Protein AF-A0A9X8DTG8-F1 (afdb_monomer)

Mean predicted aligned error: 20.58 Å

Solvent-accessible surface area (backbone atoms only — not comparable to full-atom values): 11854 Å² total; per-residue (Å²): 121,64,70,60,52,54,50,27,60,72,69,45,60,73,83,63,72,82,41,66,88,46,57,68,69,57,39,51,50,53,53,37,62,54,39,68,53,74,85,71,28,67,49,71,72,54,50,50,64,35,65,86,43,35,67,55,46,62,78,78,42,54,77,62,56,46,45,61,53,69,65,51,99,57,87,61,69,71,56,92,84,55,78,75,78,75,92,72,71,90,75,94,75,90,84,86,75,82,80,81,78,81,91,76,80,91,78,84,90,75,91,71,84,86,75,80,84,76,80,82,68,84,74,74,78,51,72,69,57,49,54,53,50,54,55,52,50,55,51,51,51,55,51,50,52,53,54,50,53,51,50,53,53,51,51,52,50,52,51,53,51,52,52,51,53,50,51,54,53,48,53,53,54,52,50,53,49,50,55,55,57,68,72,68,67,133

Radius of gyration: 34.91 Å; Cα contacts (8 Å, |Δi|>4): 39; chains: 1; bounding box: 100×73×66 Å

Structure (mmCIF, N/CA/C/O backbone):
data_AF-A0A9X8DTG8-F1
#
_entry.id   AF-A0A9X8DTG8-F1
#
loop_
_atom_site.group_PDB
_atom_site.id
_atom_site.type_symbol
_atom_site.label_atom_id
_atom_site.label_alt_id
_atom_site.label_comp_id
_atom_site.label_asym_id
_atom_site.label_entity_id
_atom_site.label_seq_id
_atom_site.pdbx_PDB_ins_code
_atom_site.Cartn_x
_atom_site.Cartn_y
_atom_site.Cartn_z
_atom_site.occupancy
_atom_site.B_iso_or_equiv
_atom_site.auth_seq_id
_atom_site.auth_comp_id
_atom_site.auth_asym_id
_atom_site.auth_atom_id
_atom_site.pdbx_PDB_model_num
ATOM 1 N N . ASN A 1 1 ? 23.338 -12.592 -10.936 1.00 77.75 1 ASN A N 1
ATOM 2 C CA . ASN A 1 1 ? 22.012 -13.244 -10.805 1.00 77.75 1 ASN A CA 1
ATOM 3 C C . ASN A 1 1 ? 20.824 -12.254 -10.744 1.00 77.75 1 ASN A C 1
ATOM 5 O O . ASN A 1 1 ? 19.765 -12.595 -10.240 1.00 77.75 1 ASN A O 1
ATOM 9 N N . GLN A 1 2 ? 20.945 -11.023 -11.273 1.00 91.31 2 GLN A N 1
ATOM 10 C CA . GLN A 1 2 ? 19.871 -10.010 -11.198 1.00 91.31 2 GLN A CA 1
ATOM 11 C C . GLN A 1 2 ? 18.704 -10.280 -12.161 1.00 91.31 2 GLN A C 1
ATOM 13 O O . GLN A 1 2 ? 17.552 -10.035 -11.819 1.00 91.31 2 GLN A O 1
ATOM 18 N N . LYS A 1 3 ? 18.984 -10.834 -13.350 1.00 93.94 3 LYS A N 1
ATOM 19 C CA . LYS A 1 3 ? 17.963 -11.163 -14.359 1.00 93.94 3 LYS A CA 1
ATOM 20 C C . LYS A 1 3 ? 16.880 -12.100 -13.808 1.00 93.94 3 LYS A C 1
ATOM 22 O O . LYS A 1 3 ? 15.701 -11.863 -14.045 1.00 93.94 3 LYS A O 1
ATOM 27 N N . GLN A 1 4 ? 17.279 -13.108 -13.030 1.00 93.94 4 GLN A N 1
ATOM 28 C CA . GLN A 1 4 ? 16.349 -14.041 -12.394 1.00 93.94 4 GLN A CA 1
ATOM 29 C C . GLN A 1 4 ? 15.456 -13.343 -11.359 1.00 93.94 4 GLN A C 1
ATOM 31 O O . GLN A 1 4 ? 14.254 -13.579 -11.326 1.00 93.94 4 GLN A O 1
ATOM 36 N N . LEU A 1 5 ? 16.020 -12.439 -10.550 1.00 94.12 5 LEU A N 1
ATOM 37 C CA . LEU A 1 5 ? 15.250 -11.665 -9.572 1.00 94.12 5 LEU A CA 1
ATOM 38 C C . LEU A 1 5 ? 14.163 -10.821 -10.253 1.00 94.12 5 LEU A C 1
ATOM 40 O O . LEU A 1 5 ? 13.012 -10.849 -9.824 1.00 94.12 5 LEU A O 1
ATOM 44 N N . PHE A 1 6 ? 14.503 -10.116 -11.335 1.00 96.06 6 PHE A N 1
ATOM 45 C CA . PHE A 1 6 ? 13.521 -9.333 -12.090 1.00 96.06 6 PHE A CA 1
ATOM 46 C C . PHE A 1 6 ? 12.394 -10.200 -12.656 1.00 96.06 6 PHE A C 1
ATOM 48 O O . PHE A 1 6 ? 11.230 -9.814 -12.568 1.00 96.06 6 PHE A O 1
ATOM 55 N N . GLN A 1 7 ? 12.722 -11.377 -13.196 1.00 95.44 7 GLN A N 1
ATOM 56 C CA . GLN A 1 7 ? 11.719 -12.324 -13.684 1.00 95.44 7 GLN A CA 1
ATOM 57 C C . GLN A 1 7 ? 10.801 -12.788 -12.551 1.00 95.44 7 GLN A C 1
ATOM 59 O O . GLN A 1 7 ? 9.582 -12.726 -12.694 1.00 95.44 7 GLN A O 1
ATOM 64 N N . ASN A 1 8 ? 11.364 -13.161 -11.401 1.00 94.88 8 ASN A N 1
ATOM 65 C CA . ASN A 1 8 ? 10.581 -13.595 -10.246 1.00 94.88 8 ASN A CA 1
ATOM 66 C C . ASN A 1 8 ? 9.615 -12.497 -9.769 1.00 94.88 8 ASN A C 1
ATOM 68 O O . ASN A 1 8 ? 8.439 -12.775 -9.548 1.00 94.88 8 ASN A O 1
ATOM 72 N N . ILE A 1 9 ? 10.065 -11.239 -9.699 1.00 94.88 9 ILE A N 1
ATOM 73 C CA . ILE A 1 9 ? 9.209 -10.099 -9.329 1.00 94.88 9 ILE A CA 1
ATOM 74 C C . ILE A 1 9 ? 8.102 -9.878 -10.369 1.00 94.88 9 ILE A C 1
ATOM 76 O O . ILE A 1 9 ? 6.938 -9.726 -10.003 1.00 94.88 9 ILE A O 1
ATOM 80 N N . ALA A 1 10 ? 8.437 -9.880 -11.662 1.00 93.75 10 ALA A N 1
ATOM 81 C CA . ALA A 1 10 ? 7.474 -9.630 -12.736 1.00 93.75 10 ALA A CA 1
ATOM 82 C C . ALA A 1 10 ? 6.390 -10.719 -12.831 1.00 93.75 10 ALA A C 1
ATOM 84 O O . ALA A 1 10 ? 5.231 -10.424 -13.140 1.00 93.75 10 ALA A O 1
ATOM 85 N N . TYR A 1 11 ? 6.752 -11.971 -12.550 1.00 93.94 11 TYR A N 1
ATOM 86 C CA . TYR A 1 11 ? 5.815 -13.093 -12.527 1.00 93.94 11 TYR A CA 1
ATOM 87 C C . TYR A 1 11 ? 5.115 -13.278 -11.176 1.00 93.94 11 TYR A C 1
ATOM 89 O O . TYR A 1 11 ? 4.140 -14.021 -11.116 1.00 93.94 11 TYR A O 1
ATOM 97 N N . GLY A 1 12 ? 5.554 -12.585 -10.120 1.00 92.81 12 GLY A N 1
ATOM 98 C CA . GLY A 1 12 ? 5.043 -12.790 -8.763 1.00 92.81 12 GLY A CA 1
ATOM 99 C C . GLY A 1 12 ? 5.432 -14.155 -8.188 1.00 92.81 12 GLY A C 1
ATOM 100 O O . GLY A 1 12 ? 4.694 -14.710 -7.381 1.00 92.81 12 GLY A O 1
ATOM 101 N N . ALA A 1 13 ? 6.562 -14.716 -8.624 1.00 92.88 13 ALA A N 1
ATOM 102 C CA . ALA A 1 13 ? 7.069 -15.991 -8.141 1.00 92.88 13 ALA A CA 1
ATOM 103 C C . ALA A 1 13 ? 7.868 -15.779 -6.849 1.00 92.88 13 ALA A C 1
ATOM 105 O O . ALA A 1 13 ? 8.906 -15.112 -6.845 1.00 92.88 13 ALA A O 1
ATOM 106 N N . PHE A 1 14 ? 7.390 -16.362 -5.754 1.00 92.38 14 PHE A N 1
ATOM 107 C CA . PHE A 1 14 ? 8.071 -16.373 -4.466 1.00 92.38 14 PHE A CA 1
ATOM 108 C C . PHE A 1 14 ? 7.811 -17.692 -3.742 1.00 92.38 14 PHE A C 1
ATOM 110 O O . PHE A 1 14 ? 6.817 -18.373 -3.986 1.00 92.38 14 PHE A O 1
ATOM 117 N N . ASP A 1 15 ? 8.730 -18.047 -2.854 1.00 91.62 15 ASP A N 1
ATOM 118 C CA . ASP A 1 15 ? 8.646 -19.258 -2.053 1.00 91.62 15 ASP A CA 1
ATOM 119 C C . ASP A 1 15 ? 7.635 -19.080 -0.909 1.00 91.62 15 ASP A C 1
ATOM 121 O O . ASP A 1 15 ? 7.815 -18.240 -0.022 1.00 91.62 15 ASP A O 1
ATOM 125 N N . THR A 1 16 ? 6.560 -19.867 -0.936 1.00 89.25 16 THR A N 1
ATOM 126 C CA . THR A 1 16 ? 5.513 -19.837 0.089 1.00 89.25 16 THR A CA 1
ATOM 127 C C . THR A 1 16 ? 5.836 -20.681 1.315 1.00 89.25 16 THR A C 1
ATOM 129 O O . THR A 1 16 ? 5.157 -20.516 2.327 1.00 89.25 16 THR A O 1
ATOM 132 N N . THR A 1 17 ? 6.848 -21.555 1.258 1.00 90.12 17 THR A N 1
ATOM 133 C CA . THR A 1 17 ? 7.182 -22.474 2.366 1.00 90.12 17 THR A CA 1
ATOM 134 C C . THR A 1 17 ? 7.584 -21.715 3.628 1.00 90.12 17 THR A C 1
ATOM 136 O O . THR A 1 17 ? 7.226 -22.078 4.745 1.00 90.12 17 THR A O 1
ATOM 139 N N . ARG A 1 18 ? 8.217 -20.549 3.455 1.00 87.75 18 ARG A N 1
ATOM 140 C CA . ARG A 1 18 ? 8.568 -19.640 4.556 1.00 87.75 18 ARG A CA 1
ATOM 141 C C . ARG A 1 18 ? 7.360 -19.110 5.332 1.00 87.75 18 ARG A C 1
ATOM 143 O O . ARG A 1 18 ? 7.530 -18.635 6.451 1.00 87.75 18 ARG A O 1
ATOM 150 N N . LEU A 1 19 ? 6.158 -19.167 4.756 1.00 90.19 19 LEU A N 1
ATOM 151 C CA . LEU A 1 19 ? 4.918 -18.730 5.397 1.00 90.19 19 LEU A CA 1
ATOM 152 C C . LEU A 1 19 ? 4.178 -19.878 6.099 1.00 90.19 19 LEU A C 1
ATOM 154 O O . LEU A 1 19 ? 3.134 -19.631 6.700 1.00 90.19 19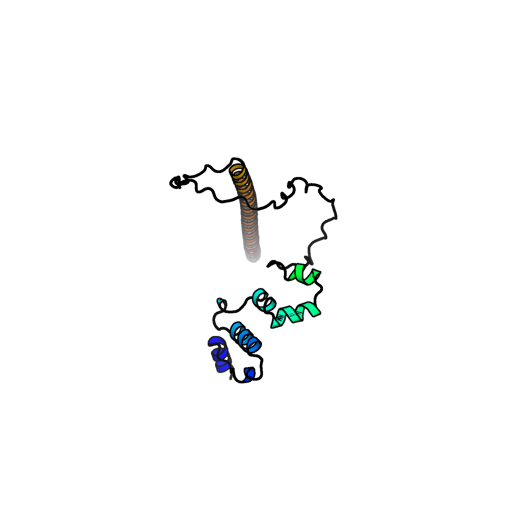 LEU A O 1
ATOM 158 N N . ASP A 1 20 ? 4.678 -21.113 6.044 1.00 91.50 20 ASP A N 1
ATOM 159 C CA . ASP A 1 20 ? 3.983 -22.271 6.619 1.00 91.50 20 ASP A CA 1
ATOM 160 C C . ASP A 1 20 ? 3.988 -22.267 8.151 1.00 91.50 20 ASP A C 1
ATOM 162 O O . ASP A 1 20 ? 3.050 -22.756 8.774 1.00 91.50 20 ASP A O 1
ATOM 166 N N . HIS A 1 21 ? 4.983 -21.626 8.768 1.00 93.38 21 HIS A N 1
ATOM 167 C CA . HIS A 1 21 ? 5.034 -21.412 10.218 1.00 93.38 21 HIS A CA 1
ATOM 168 C C . HIS A 1 21 ? 4.169 -20.231 10.690 1.00 93.38 21 HIS A C 1
ATOM 170 O O . HIS A 1 21 ? 4.063 -19.972 11.889 1.00 93.38 21 HIS A O 1
ATOM 176 N N . CYS A 1 22 ? 3.572 -19.473 9.767 1.00 92.50 22 CYS A N 1
ATOM 177 C CA . CYS A 1 22 ? 2.721 -18.338 10.094 1.00 92.50 22 CYS A CA 1
ATOM 178 C C . CYS A 1 22 ? 1.255 -18.753 10.236 1.00 92.50 22 CYS A C 1
ATOM 180 O O . CYS A 1 22 ? 0.782 -19.724 9.648 1.00 92.50 22 CYS A O 1
ATOM 182 N N . THR A 1 23 ? 0.486 -17.943 10.966 1.00 94.19 23 THR A N 1
ATOM 183 C CA . THR A 1 23 ? -0.967 -18.115 11.013 1.00 94.19 23 THR A CA 1
ATOM 184 C C . THR A 1 23 ? -1.566 -17.962 9.616 1.00 94.19 23 THR A C 1
ATOM 186 O O . THR A 1 23 ? -1.131 -17.126 8.818 1.00 94.19 23 THR A O 1
ATOM 189 N N . MET A 1 24 ? -2.617 -18.732 9.322 1.00 93.50 24 MET A N 1
ATOM 190 C CA . MET A 1 24 ? -3.272 -18.704 8.007 1.00 93.50 24 MET A CA 1
ATOM 191 C C . MET A 1 24 ? -3.712 -17.300 7.592 1.00 93.50 24 MET A C 1
ATOM 193 O O . MET A 1 24 ? -3.568 -16.919 6.434 1.00 93.50 24 MET A O 1
ATOM 197 N N . ARG A 1 25 ? -4.171 -16.491 8.549 1.00 92.38 25 ARG A N 1
ATOM 198 C CA . ARG A 1 25 ? -4.570 -15.104 8.303 1.00 92.38 25 ARG A CA 1
ATOM 199 C C . ARG A 1 25 ? -3.407 -14.225 7.842 1.00 92.38 25 ARG A C 1
ATOM 201 O O . ARG A 1 25 ? -3.582 -13.416 6.934 1.00 92.38 25 ARG A O 1
ATOM 208 N N . LEU A 1 26 ? -2.231 -14.381 8.453 1.00 93.44 26 LEU A N 1
ATOM 209 C CA . LEU A 1 26 ? -1.025 -13.666 8.040 1.00 93.44 26 LEU A CA 1
ATOM 210 C C . LEU A 1 26 ? -0.557 -14.155 6.664 1.00 93.44 26 LEU A C 1
ATOM 212 O O . LEU A 1 26 ? -0.260 -13.334 5.800 1.00 93.44 26 LEU A O 1
ATOM 216 N N . LYS A 1 27 ? -0.582 -15.473 6.430 1.00 94.56 27 LYS A N 1
ATOM 217 C CA . LYS A 1 27 ? -0.250 -16.074 5.130 1.00 94.56 27 LYS A CA 1
ATOM 218 C C . LYS A 1 27 ? -1.122 -15.507 4.007 1.00 94.56 27 LYS A C 1
ATOM 220 O O . LYS A 1 27 ? -0.598 -15.039 3.000 1.00 94.56 27 LYS A O 1
ATOM 225 N N . GLN A 1 28 ? -2.438 -15.468 4.209 1.00 94.06 28 GLN A N 1
ATOM 226 C CA . GLN A 1 28 ? -3.389 -14.894 3.253 1.00 94.06 28 GLN A CA 1
ATOM 227 C C . GLN A 1 28 ? -3.137 -13.404 2.995 1.00 94.06 28 GLN A C 1
ATOM 229 O O . GLN A 1 28 ? -3.156 -12.976 1.842 1.00 94.06 28 GLN A O 1
ATOM 234 N N . LEU A 1 29 ? -2.866 -12.620 4.044 1.00 95.12 29 LEU A N 1
ATOM 235 C CA . LEU A 1 29 ? -2.572 -11.193 3.903 1.00 95.12 29 LEU A CA 1
ATOM 236 C C . LEU A 1 29 ? -1.310 -10.955 3.062 1.00 95.12 29 LEU A C 1
ATOM 238 O O . LEU A 1 29 ? -1.335 -10.137 2.146 1.00 95.12 29 LEU A O 1
ATOM 242 N N . VAL A 1 30 ? -0.228 -11.690 3.334 1.00 95.19 30 VAL A N 1
ATOM 243 C CA . VAL A 1 30 ? 1.031 -11.557 2.584 1.00 95.19 30 VAL A CA 1
ATOM 244 C C . VAL A 1 30 ? 0.840 -11.945 1.118 1.00 95.19 30 VAL A C 1
ATOM 246 O O . VAL A 1 30 ? 1.272 -11.206 0.235 1.00 95.19 30 VAL A O 1
ATOM 249 N N . ILE A 1 31 ? 0.136 -13.048 0.841 1.00 94.94 31 ILE A N 1
ATOM 250 C CA . ILE A 1 31 ? -0.172 -13.471 -0.534 1.00 94.94 31 ILE A CA 1
ATOM 251 C C . ILE A 1 31 ? -0.978 -12.389 -1.270 1.00 94.94 31 ILE A C 1
ATOM 253 O O . ILE A 1 31 ? -0.644 -12.044 -2.402 1.00 94.94 31 ILE A O 1
ATOM 257 N N . ALA A 1 32 ? -1.989 -11.802 -0.622 1.00 95.06 32 ALA A N 1
ATOM 258 C CA . ALA A 1 32 ? -2.792 -10.733 -1.215 1.00 95.06 32 ALA A CA 1
ATOM 259 C C . ALA A 1 32 ? -1.965 -9.465 -1.508 1.00 95.06 32 ALA A C 1
ATOM 261 O O . ALA A 1 32 ? -2.151 -8.820 -2.539 1.00 95.06 32 ALA A O 1
ATOM 262 N N . MET A 1 33 ? -1.018 -9.106 -0.634 1.00 95.94 33 MET A N 1
ATOM 263 C CA . MET A 1 33 ? -0.124 -7.957 -0.844 1.00 95.94 33 MET A CA 1
ATOM 264 C C . MET A 1 33 ? 0.871 -8.175 -1.991 1.00 95.94 33 MET A C 1
ATOM 266 O O . MET A 1 33 ? 1.210 -7.224 -2.699 1.00 95.94 33 MET A O 1
ATOM 270 N N . LEU A 1 34 ? 1.321 -9.416 -2.189 1.00 95.50 34 LEU A N 1
ATOM 271 C CA . LEU A 1 34 ? 2.270 -9.805 -3.235 1.00 95.50 34 LEU A CA 1
ATOM 272 C C . LEU A 1 34 ? 1.592 -10.194 -4.560 1.00 95.50 34 LEU A C 1
ATOM 274 O O . LEU A 1 34 ? 2.253 -10.714 -5.459 1.00 95.50 34 LEU A O 1
ATOM 278 N N . ALA A 1 35 ? 0.294 -9.913 -4.719 1.00 95.19 35 ALA A N 1
ATOM 279 C CA . ALA A 1 35 ? -0.424 -10.177 -5.960 1.00 95.19 35 ALA A CA 1
ATOM 280 C C . ALA A 1 35 ? 0.237 -9.471 -7.160 1.00 95.19 35 ALA A C 1
ATOM 282 O O . ALA A 1 35 ? 0.616 -8.293 -7.102 1.00 95.19 35 ALA A O 1
ATOM 283 N N . LYS A 1 36 ? 0.354 -10.183 -8.287 1.00 95.31 36 LYS A N 1
ATOM 284 C CA . LYS A 1 36 ? 0.972 -9.661 -9.516 1.00 95.31 36 LYS A CA 1
ATOM 285 C C . LYS A 1 36 ? 0.243 -8.414 -10.021 1.00 95.31 36 LYS A C 1
ATOM 287 O O . LYS A 1 36 ? 0.874 -7.385 -10.261 1.00 95.31 36 LYS A O 1
ATOM 292 N N . THR A 1 37 ? -1.081 -8.490 -10.147 1.00 95.00 37 THR A N 1
ATOM 293 C CA . THR A 1 37 ? -1.919 -7.377 -10.600 1.00 95.00 37 THR A CA 1
ATOM 294 C C . THR A 1 37 ? -2.038 -6.321 -9.497 1.00 95.00 37 THR A C 1
ATOM 296 O O . THR A 1 37 ? -2.484 -6.641 -8.397 1.00 95.00 37 THR A O 1
ATOM 299 N N . PRO A 1 38 ? -1.730 -5.039 -9.762 1.00 95.25 38 PRO A N 1
ATOM 300 C CA . PRO A 1 38 ? -1.809 -3.996 -8.737 1.00 95.25 38 PRO A CA 1
ATOM 301 C C . PRO A 1 38 ? -3.213 -3.775 -8.160 1.00 95.25 38 PRO A C 1
ATOM 303 O O . PRO A 1 38 ? -3.336 -3.399 -7.002 1.00 95.25 38 PRO A O 1
ATOM 306 N N . ARG A 1 39 ? -4.266 -3.998 -8.958 1.00 95.56 39 ARG A N 1
ATOM 307 C CA . ARG A 1 39 ? -5.667 -3.806 -8.541 1.00 95.56 39 ARG A CA 1
ATOM 308 C C . ARG A 1 39 ? -6.168 -4.877 -7.574 1.00 95.56 39 ARG A C 1
ATOM 310 O O . ARG A 1 39 ? -7.086 -4.598 -6.815 1.00 95.56 39 ARG A O 1
ATOM 317 N N . ASP A 1 40 ? -5.552 -6.055 -7.597 1.00 95.56 40 ASP A N 1
ATOM 318 C CA . ASP A 1 40 ? -5.915 -7.171 -6.719 1.00 95.56 40 ASP A CA 1
ATOM 319 C C . ASP A 1 40 ? -5.272 -7.018 -5.332 1.00 95.56 40 ASP A C 1
ATOM 321 O O . ASP A 1 40 ? -5.631 -7.717 -4.385 1.00 95.56 40 ASP A O 1
ATOM 325 N N . ARG A 1 41 ? -4.322 -6.081 -5.195 1.00 96.88 41 ARG A N 1
ATOM 326 C CA . ARG A 1 41 ? -3.663 -5.797 -3.924 1.00 96.88 41 ARG A CA 1
ATOM 327 C C . ARG A 1 41 ? -4.606 -5.022 -3.009 1.00 96.88 41 ARG A C 1
ATOM 329 O O . ARG A 1 41 ? -5.248 -4.063 -3.451 1.00 96.88 41 ARG A O 1
ATOM 336 N N . PRO A 1 42 ? -4.654 -5.363 -1.713 1.00 95.56 42 PRO A N 1
ATOM 337 C CA . PRO A 1 42 ? -5.414 -4.581 -0.758 1.00 95.56 42 PRO A CA 1
ATOM 338 C C . PRO A 1 42 ? -4.827 -3.168 -0.651 1.00 95.56 42 PRO A C 1
ATOM 340 O O . PRO A 1 42 ? -3.611 -2.975 -0.619 1.00 95.56 42 PRO A O 1
ATOM 343 N N . SER A 1 43 ? -5.701 -2.165 -0.556 1.00 93.31 43 SER A N 1
ATOM 344 C CA . SER A 1 43 ? -5.278 -0.810 -0.201 1.00 93.31 43 SER A CA 1
ATOM 345 C C . SER A 1 43 ? -4.770 -0.771 1.242 1.00 93.31 43 SER A C 1
ATOM 347 O O . SER A 1 43 ? -5.140 -1.619 2.055 1.00 93.31 43 SER A O 1
ATOM 349 N N . ILE A 1 44 ? -3.983 0.252 1.595 1.00 91.88 44 ILE A N 1
ATOM 350 C CA . ILE A 1 44 ? -3.533 0.466 2.983 1.00 91.88 44 ILE A CA 1
ATOM 351 C C . ILE A 1 44 ? -4.735 0.471 3.938 1.00 91.88 44 ILE A C 1
ATOM 353 O O . ILE A 1 44 ? -4.746 -0.262 4.921 1.00 91.88 44 ILE A O 1
ATOM 357 N N . ASN A 1 45 ? -5.808 1.185 3.589 1.00 89.25 45 ASN A N 1
ATOM 358 C CA . ASN A 1 45 ? -7.038 1.210 4.384 1.00 89.25 45 ASN A CA 1
ATOM 359 C C . ASN A 1 45 ? -7.707 -0.172 4.492 1.00 89.25 45 ASN A C 1
ATOM 361 O O . ASN A 1 45 ? -8.341 -0.466 5.502 1.00 89.25 45 ASN A O 1
ATOM 365 N N . GLY A 1 46 ? -7.571 -1.029 3.477 1.00 89.88 46 GLY A N 1
ATOM 366 C CA . GLY A 1 46 ? -8.005 -2.426 3.539 1.00 89.88 46 GLY A CA 1
ATOM 367 C C . GLY A 1 46 ? -7.179 -3.248 4.530 1.00 89.88 46 GLY A C 1
ATOM 368 O O . GLY A 1 46 ? -7.752 -3.973 5.341 1.00 89.88 46 GLY A O 1
ATOM 369 N N . ILE A 1 47 ? -5.852 -3.085 4.522 1.00 93.62 47 ILE A N 1
ATOM 370 C CA . ILE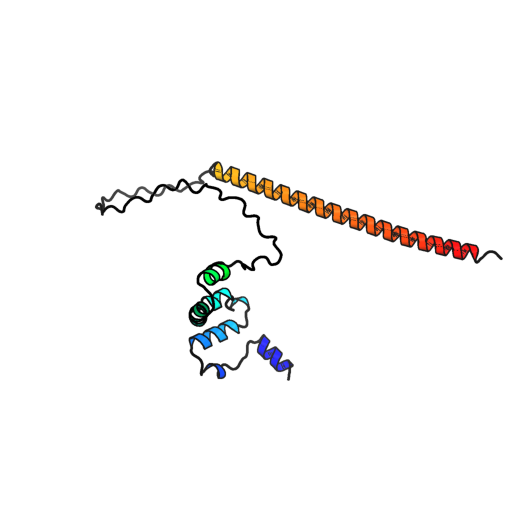 A 1 47 ? -4.929 -3.766 5.444 1.00 93.62 47 ILE A CA 1
ATOM 371 C C . ILE A 1 47 ? -5.200 -3.343 6.893 1.00 93.62 47 ILE A C 1
ATOM 373 O O . ILE A 1 47 ? -5.343 -4.200 7.764 1.00 93.62 47 ILE A O 1
ATOM 377 N N . LEU A 1 48 ? -5.337 -2.040 7.150 1.00 90.75 48 LEU A N 1
ATOM 378 C CA . LEU A 1 48 ? -5.555 -1.486 8.494 1.00 90.75 48 LEU A CA 1
ATOM 379 C C . LEU A 1 48 ? -6.889 -1.928 9.113 1.00 90.75 48 LEU A C 1
ATOM 381 O O . LEU A 1 48 ? -7.002 -2.028 10.330 1.00 90.75 48 LEU A O 1
ATOM 385 N N . LYS A 1 49 ? -7.888 -2.251 8.282 1.00 87.75 49 LYS A N 1
ATOM 386 C CA . LYS A 1 49 ? -9.182 -2.796 8.722 1.00 87.75 49 LYS A CA 1
ATOM 387 C C . LYS A 1 49 ? -9.145 -4.292 9.021 1.00 87.75 49 LYS A C 1
ATOM 389 O O . LYS A 1 49 ? -10.098 -4.809 9.607 1.00 87.75 49 LYS A O 1
ATOM 394 N N . THR A 1 50 ? -8.087 -5.005 8.633 1.00 91.50 50 THR A N 1
ATOM 395 C CA . THR A 1 50 ? -7.965 -6.420 8.989 1.00 91.50 50 THR A CA 1
ATOM 396 C C . THR A 1 50 ? -7.803 -6.551 10.507 1.00 91.50 50 THR A C 1
ATOM 398 O O . THR A 1 50 ? -6.992 -5.834 11.086 1.00 91.50 50 THR A O 1
ATOM 401 N N . PRO A 1 51 ? -8.520 -7.467 11.177 1.00 90.06 51 PRO A N 1
ATOM 402 C CA . PRO A 1 51 ? -8.409 -7.629 12.629 1.00 90.06 51 PRO A CA 1
ATOM 403 C C . PRO A 1 51 ? -6.984 -7.901 13.126 1.00 90.06 51 PRO A C 1
ATOM 405 O O . PRO A 1 51 ? -6.605 -7.387 14.167 1.00 90.06 51 PRO A O 1
ATOM 408 N N . LEU A 1 52 ? -6.150 -8.594 12.333 1.00 91.56 52 LEU A N 1
ATOM 409 C CA . LEU A 1 52 ? -4.724 -8.796 12.641 1.00 91.56 52 LEU A CA 1
ATOM 410 C C . LEU A 1 52 ? -3.996 -7.470 12.936 1.00 91.56 52 LEU A C 1
ATOM 412 O O . LEU A 1 52 ? -3.126 -7.408 13.799 1.00 91.56 52 LEU A O 1
ATOM 416 N N . VAL A 1 53 ? -4.337 -6.425 12.185 1.00 91.88 53 VAL A N 1
ATOM 417 C CA . VAL A 1 53 ? -3.682 -5.120 12.245 1.00 91.88 53 VAL A CA 1
ATOM 418 C C . VAL A 1 53 ? -4.471 -4.169 13.142 1.00 91.88 53 VAL A C 1
ATOM 420 O O . VAL A 1 53 ? -3.897 -3.556 14.037 1.00 91.88 53 VAL A O 1
ATOM 423 N N . ARG A 1 54 ? -5.791 -4.091 12.955 1.00 88.81 54 ARG A N 1
ATOM 424 C CA . ARG A 1 54 ? -6.691 -3.200 13.694 1.00 88.81 54 ARG A CA 1
ATOM 425 C C . ARG A 1 54 ? -6.591 -3.393 15.204 1.00 88.81 54 ARG A C 1
ATOM 427 O O . ARG A 1 54 ? -6.457 -2.411 15.927 1.00 88.81 54 ARG A O 1
ATOM 434 N N . ASP A 1 55 ? -6.634 -4.642 15.662 1.00 90.12 55 ASP A N 1
ATOM 435 C CA . ASP A 1 55 ? -6.667 -4.953 17.094 1.00 90.12 55 ASP A CA 1
ATOM 436 C C . ASP A 1 55 ? -5.334 -4.571 17.764 1.00 90.12 55 ASP A C 1
ATOM 438 O O . ASP A 1 55 ? -5.293 -4.203 18.934 1.00 90.12 55 ASP A O 1
ATOM 442 N N . ARG A 1 56 ? -4.241 -4.564 16.991 1.00 91.81 56 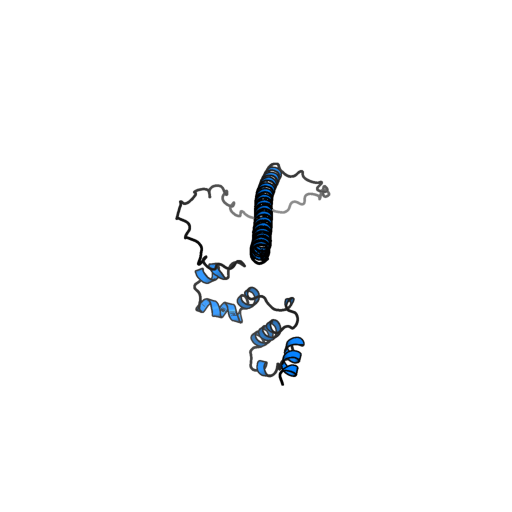ARG A N 1
ATOM 443 C CA . ARG A 1 56 ? -2.923 -4.126 17.446 1.00 91.81 56 ARG A CA 1
ATOM 444 C C . ARG A 1 56 ? -2.771 -2.605 17.401 1.00 91.81 56 ARG A C 1
ATOM 446 O O . ARG A 1 56 ? -2.190 -2.044 18.311 1.00 91.81 56 ARG A O 1
ATOM 453 N N . ILE A 1 57 ? -3.306 -1.907 16.399 1.00 90.38 57 ILE A N 1
ATOM 454 C CA . ILE A 1 57 ? -3.178 -0.437 16.302 1.00 90.38 57 ILE A CA 1
ATOM 455 C C . ILE A 1 57 ? -3.908 0.283 17.440 1.00 90.38 57 ILE A C 1
ATOM 457 O O . ILE A 1 57 ? -3.445 1.330 17.888 1.00 90.38 57 ILE A O 1
ATOM 461 N N . GLN A 1 58 ? -4.993 -0.291 17.962 1.00 86.44 58 GLN A N 1
ATOM 462 C CA . GLN A 1 58 ? -5.704 0.255 19.125 1.00 86.44 58 GLN A CA 1
ATOM 463 C C . GLN A 1 58 ? -4.825 0.374 20.381 1.00 86.44 58 GLN A C 1
ATOM 465 O O . GLN A 1 58 ? -5.162 1.146 21.271 1.00 86.44 58 GLN A O 1
ATOM 470 N N . THR A 1 59 ? -3.697 -0.344 20.459 1.00 90.69 59 THR A N 1
ATOM 471 C CA . THR A 1 59 ? -2.739 -0.196 21.567 1.00 90.69 59 THR A CA 1
ATOM 472 C C . THR A 1 59 ? -1.718 0.920 21.341 1.00 90.69 59 THR A C 1
ATOM 474 O O . THR A 1 59 ? -1.011 1.279 22.275 1.00 90.69 59 THR A O 1
ATOM 477 N N . PHE A 1 60 ? -1.589 1.432 20.114 1.00 89.75 60 PHE A N 1
ATOM 478 C CA . PHE A 1 60 ? -0.594 2.450 19.748 1.00 89.75 60 PHE A CA 1
ATOM 479 C C . PHE A 1 60 ? -1.195 3.838 19.539 1.00 89.75 60 PHE A C 1
ATOM 481 O O . PHE A 1 60 ? -0.480 4.821 19.694 1.00 89.75 60 PHE A O 1
ATOM 488 N N . LEU A 1 61 ? -2.474 3.917 19.168 1.00 88.25 61 LEU A N 1
ATOM 489 C CA . LEU A 1 61 ? -3.171 5.170 18.883 1.00 88.25 61 LEU A CA 1
ATOM 490 C C . LEU A 1 61 ? -4.333 5.365 19.855 1.00 88.25 61 LEU A C 1
ATOM 492 O O . LEU A 1 61 ? -5.048 4.413 20.178 1.00 88.25 61 LEU A O 1
ATOM 496 N N . SER A 1 62 ? -4.563 6.607 20.272 1.00 87.94 62 SER A N 1
ATOM 497 C CA . SER A 1 62 ? -5.758 6.974 21.030 1.00 87.94 62 SER A CA 1
ATOM 498 C C . SER A 1 62 ? -7.030 6.817 20.185 1.00 87.94 62 SER A C 1
ATOM 500 O O . SER A 1 62 ? -7.001 6.824 18.952 1.00 87.94 62 SER A O 1
ATOM 502 N N . ALA A 1 63 ? -8.188 6.716 20.844 1.00 85.12 63 ALA A N 1
ATOM 503 C CA . ALA A 1 63 ? -9.478 6.630 20.152 1.00 85.12 63 ALA A CA 1
ATOM 504 C C . ALA A 1 63 ? -9.749 7.845 19.243 1.00 85.12 63 ALA A C 1
ATOM 506 O O . ALA A 1 63 ? -10.429 7.709 18.226 1.00 85.12 63 ALA A O 1
ATOM 507 N N . GLN A 1 64 ? -9.199 9.011 19.597 1.00 84.25 64 GLN A N 1
ATOM 508 C CA . GLN A 1 64 ? -9.302 10.222 18.793 1.00 84.25 64 GLN A CA 1
ATOM 509 C C . GLN A 1 64 ? -8.435 10.129 17.531 1.00 84.25 64 GLN A C 1
ATOM 511 O O . GLN A 1 64 ? -8.958 10.305 16.439 1.00 84.25 64 GLN A O 1
ATOM 516 N N . GLU A 1 65 ? -7.155 9.764 17.647 1.00 83.69 65 GLU A N 1
ATOM 517 C CA . GLU A 1 65 ? -6.261 9.585 16.486 1.00 83.69 65 GLU A CA 1
ATOM 518 C C . GLU A 1 65 ? -6.763 8.485 15.541 1.00 83.69 65 GLU A C 1
ATOM 520 O O . GLU A 1 65 ? -6.685 8.604 14.320 1.00 83.69 65 GLU A O 1
ATOM 525 N N . MET A 1 66 ? -7.345 7.423 16.101 1.00 83.25 66 MET A N 1
ATOM 526 C CA . MET A 1 66 ? -8.005 6.371 15.330 1.00 83.25 66 MET A CA 1
ATOM 527 C C . MET A 1 66 ? -9.166 6.925 14.485 1.00 83.25 66 MET A C 1
ATOM 529 O O . MET A 1 66 ? -9.320 6.543 13.328 1.00 83.25 66 MET A O 1
ATOM 533 N N . GLN A 1 67 ? -9.992 7.816 15.037 1.00 82.06 67 GLN A N 1
ATOM 534 C CA . GLN A 1 67 ? -11.081 8.463 14.293 1.00 82.06 67 GLN A CA 1
ATOM 535 C C . GLN A 1 67 ? -10.550 9.470 13.268 1.00 82.06 67 GLN A C 1
ATOM 537 O O . GLN A 1 67 ? -10.951 9.424 12.105 1.00 82.06 67 GLN A O 1
ATOM 542 N N . ASP A 1 68 ? -9.618 10.325 13.682 1.00 79.44 68 ASP A N 1
ATOM 543 C CA . ASP A 1 68 ? -9.106 11.438 12.884 1.00 79.44 68 ASP A CA 1
ATOM 544 C C . ASP A 1 68 ? -8.234 10.980 11.700 1.00 79.44 68 ASP A C 1
ATOM 546 O O . ASP A 1 68 ? -8.205 11.655 10.675 1.00 79.44 68 ASP A O 1
ATOM 550 N N . GLU A 1 69 ? -7.557 9.830 11.782 1.00 76.56 69 GLU A N 1
ATOM 551 C CA . GLU A 1 69 ? -6.697 9.335 10.691 1.00 76.56 69 GLU A CA 1
ATOM 552 C C . GLU A 1 69 ? -7.281 8.126 9.950 1.00 76.56 69 GLU A C 1
ATOM 554 O O . GLU A 1 69 ? -7.058 7.962 8.748 1.00 76.56 69 GLU A O 1
ATOM 559 N N . LEU A 1 70 ? -8.026 7.258 10.647 1.00 76.31 70 LEU A N 1
ATOM 560 C CA . LEU A 1 70 ? -8.492 5.970 10.108 1.00 76.31 70 LEU A CA 1
ATOM 561 C C . LEU A 1 70 ? -10.015 5.907 9.904 1.00 76.31 70 LEU A C 1
ATOM 563 O O . LEU A 1 70 ? -10.507 4.954 9.286 1.00 76.31 70 LEU A O 1
ATOM 567 N N . GLY A 1 71 ? -10.765 6.912 10.373 1.00 73.69 71 GLY A N 1
ATOM 568 C CA . GLY A 1 71 ? -12.220 7.018 10.222 1.00 73.69 71 GLY A CA 1
ATOM 569 C C . GLY A 1 71 ? -12.687 7.450 8.826 1.00 73.69 71 GLY A C 1
ATOM 570 O O . GLY A 1 71 ? -13.785 7.082 8.399 1.00 73.69 71 GLY A O 1
ATOM 571 N N . HIS A 1 72 ? -11.852 8.153 8.058 1.00 68.44 72 HIS A N 1
ATOM 572 C CA . HIS A 1 72 ? -12.181 8.632 6.708 1.00 68.44 72 HIS A CA 1
ATOM 573 C C . HIS A 1 72 ? -11.046 8.390 5.712 1.00 68.44 72 HIS A C 1
ATOM 575 O O . HIS A 1 72 ? -9.880 8.247 6.050 1.00 68.44 72 HIS A O 1
ATOM 581 N N . THR A 1 73 ? -11.381 8.345 4.423 1.00 61.84 73 THR A N 1
ATOM 582 C CA . THR A 1 73 ? -10.435 8.034 3.334 1.00 61.84 73 THR A CA 1
ATOM 583 C C . THR A 1 73 ? -9.567 9.219 2.895 1.00 61.84 73 THR A C 1
ATOM 585 O O . THR A 1 73 ? -8.952 9.163 1.831 1.00 61.84 73 THR A O 1
ATOM 588 N N . VAL A 1 74 ? -9.559 10.313 3.653 1.00 58.84 74 VAL A N 1
ATOM 589 C CA . VAL A 1 74 ? -8.846 11.554 3.328 1.00 58.84 74 VAL A CA 1
ATOM 590 C C . VAL A 1 74 ? -7.708 11.727 4.322 1.00 58.84 74 VAL A C 1
ATOM 592 O O . VAL A 1 74 ? -7.965 11.907 5.500 1.00 58.84 74 VAL A O 1
ATOM 595 N N . LEU A 1 75 ? -6.459 11.712 3.855 1.00 57.38 75 LEU A N 1
ATOM 596 C CA . LEU A 1 75 ? -5.290 11.991 4.695 1.00 57.38 75 LEU A CA 1
ATOM 597 C C . LEU A 1 75 ? -5.510 13.272 5.516 1.00 57.38 75 LEU A C 1
ATOM 599 O O . LEU A 1 75 ? -5.582 14.366 4.948 1.00 57.38 75 LEU A O 1
ATOM 603 N N . HIS A 1 76 ? -5.603 13.146 6.838 1.00 57.59 76 HIS A N 1
ATOM 604 C CA . HIS A 1 76 ? -5.554 14.267 7.770 1.00 57.59 76 HIS A CA 1
ATOM 605 C C . HIS A 1 76 ? -4.119 14.459 8.242 1.00 57.59 76 HIS A C 1
ATOM 607 O O . HIS A 1 76 ? -3.820 14.603 9.411 1.00 57.59 76 HIS A O 1
ATOM 613 N N . GLY A 1 77 ? -3.207 14.604 7.277 1.00 54.47 77 GLY A N 1
ATOM 614 C CA . GLY A 1 77 ? -1.968 15.308 7.560 1.00 54.47 77 GLY A CA 1
ATOM 615 C C . GLY A 1 77 ? -2.356 16.722 7.959 1.00 54.47 77 GLY A C 1
ATOM 616 O O . GLY A 1 77 ? -2.663 17.530 7.077 1.00 54.47 77 GLY A O 1
ATOM 617 N N . GLN A 1 78 ? -2.410 16.991 9.269 1.00 54.72 78 GLN A N 1
ATOM 618 C CA . GLN A 1 78 ? -2.489 18.327 9.841 1.00 54.72 78 GLN A CA 1
ATOM 619 C C . GLN A 1 78 ? -1.606 19.194 8.962 1.00 54.72 78 GLN A C 1
ATOM 621 O O . GLN A 1 78 ? -0.406 18.946 8.879 1.00 54.72 78 GLN A O 1
ATOM 626 N N . HIS A 1 79 ? -2.225 20.077 8.178 1.00 50.47 79 HIS A N 1
ATOM 627 C CA . HIS A 1 79 ? -1.546 20.801 7.118 1.00 50.47 79 HIS A CA 1
ATOM 628 C C . HIS A 1 79 ? -0.277 21.440 7.714 1.00 50.47 79 HIS A C 1
ATOM 630 O O . HIS A 1 79 ? -0.353 22.507 8.324 1.00 50.47 79 HIS A O 1
ATOM 636 N N . LEU A 1 80 ? 0.893 20.831 7.501 1.00 52.03 80 LEU A N 1
ATOM 637 C CA . LEU A 1 80 ? 2.162 21.351 8.023 1.00 52.03 80 LEU A CA 1
ATOM 638 C C . LEU A 1 80 ? 2.483 22.734 7.416 1.00 52.03 80 LEU A C 1
ATOM 640 O O . LEU A 1 80 ? 3.369 23.440 7.879 1.00 52.03 80 LEU A O 1
ATOM 644 N N . PHE A 1 81 ? 1.706 23.140 6.403 1.00 55.22 81 PHE A N 1
ATOM 645 C CA . PHE A 1 81 ? 1.792 24.405 5.682 1.00 55.22 81 PHE A CA 1
ATOM 646 C C . PHE A 1 81 ? 0.529 25.283 5.759 1.00 55.22 81 PHE A C 1
ATOM 648 O O . PHE A 1 81 ? 0.454 26.291 5.055 1.00 55.22 81 PHE A O 1
ATOM 655 N N . ARG A 1 82 ? -0.495 24.944 6.556 1.00 55.59 82 ARG A N 1
ATOM 656 C CA . ARG A 1 82 ? -1.688 25.805 6.701 1.00 55.59 82 ARG A CA 1
ATOM 657 C C . ARG A 1 82 ? -1.602 26.544 8.016 1.00 55.59 82 ARG A C 1
ATOM 659 O O . ARG A 1 82 ? -1.673 25.948 9.084 1.00 55.59 82 ARG A O 1
ATOM 666 N N . LYS A 1 83 ? -1.496 27.867 7.904 1.00 52.56 83 LYS A N 1
ATOM 667 C CA . LYS A 1 83 ? -1.684 28.801 9.014 1.00 52.56 83 LYS A CA 1
ATOM 668 C C . LYS A 1 83 ? -2.970 28.403 9.761 1.00 52.56 83 LYS A C 1
ATOM 670 O O . LYS A 1 83 ? -3.980 28.185 9.079 1.00 52.56 83 LYS A O 1
ATOM 675 N N . PRO A 1 84 ? -2.943 28.252 11.098 1.00 54.75 84 PRO A N 1
ATOM 676 C CA . PRO A 1 84 ? -4.107 27.790 11.841 1.00 54.75 84 PRO A CA 1
ATOM 677 C C . PRO A 1 84 ? -5.298 28.695 11.503 1.00 54.75 84 PRO A C 1
ATOM 679 O O . PRO A 1 84 ? -5.120 29.918 11.444 1.00 54.75 84 PRO A O 1
ATOM 682 N N . PRO A 1 85 ? -6.493 28.136 11.228 1.00 54.81 85 PRO A N 1
ATOM 683 C CA . PRO A 1 85 ? -7.675 28.969 11.100 1.00 54.81 85 PRO A CA 1
ATOM 684 C C . PRO A 1 85 ? -7.832 29.729 12.416 1.00 54.81 85 PRO A C 1
ATOM 686 O O . PRO A 1 85 ? -7.800 29.128 13.494 1.00 54.81 85 PRO A O 1
ATOM 689 N N . SER A 1 86 ? -7.938 31.059 12.338 1.00 52.47 86 SER A N 1
ATOM 690 C CA . SER A 1 86 ? -8.282 31.852 13.509 1.00 52.47 86 SER A CA 1
ATOM 691 C C . SER A 1 86 ? -9.568 31.271 14.088 1.00 52.47 86 SER A C 1
ATOM 693 O O . SER A 1 86 ? -10.514 30.969 13.357 1.00 52.47 86 SER A O 1
ATOM 695 N N . LYS A 1 87 ? -9.583 31.044 15.403 1.00 54.97 87 LYS A N 1
ATOM 696 C CA . LYS A 1 87 ? -10.792 30.665 16.131 1.00 54.97 87 LYS A CA 1
ATOM 697 C C . LYS A 1 87 ? -11.777 31.830 16.025 1.00 54.97 87 LYS A C 1
ATOM 699 O O . LYS A 1 87 ? -11.807 32.702 16.883 1.00 54.97 87 LYS A O 1
ATOM 704 N N . ALA A 1 88 ? -12.542 31.868 14.943 1.00 44.53 88 ALA A N 1
ATOM 705 C CA . ALA A 1 88 ? -13.644 32.788 14.754 1.00 44.53 88 ALA A CA 1
ATOM 706 C C . ALA A 1 88 ? -14.940 31.994 14.908 1.00 44.53 88 ALA A C 1
ATOM 708 O O . ALA A 1 88 ? -15.360 31.280 14.004 1.00 44.53 88 ALA A O 1
ATOM 709 N N . ALA A 1 89 ? -15.493 32.123 16.112 1.00 45.69 89 ALA A N 1
ATOM 710 C CA . ALA A 1 89 ? -16.902 32.035 16.462 1.00 45.69 89 ALA A CA 1
ATOM 711 C C . ALA A 1 89 ? -17.716 30.859 15.892 1.00 45.69 89 ALA A C 1
ATOM 713 O O . ALA A 1 89 ? -18.144 30.830 14.740 1.00 45.69 89 ALA A O 1
ATOM 714 N N . THR A 1 90 ? -18.041 29.949 16.807 1.00 52.25 90 THR A N 1
ATOM 715 C CA . THR A 1 90 ? -19.335 29.274 16.942 1.00 52.25 90 THR A CA 1
ATOM 716 C C . THR A 1 90 ? -20.445 29.966 16.140 1.00 52.25 90 THR A C 1
ATOM 718 O O . THR A 1 90 ? -20.906 31.043 16.509 1.00 52.25 90 THR A O 1
ATOM 721 N N . SER A 1 91 ? -20.895 29.349 15.047 1.00 42.62 91 SER A N 1
ATOM 722 C CA . SER A 1 91 ? -22.146 29.742 14.401 1.00 42.62 91 SER A CA 1
ATOM 723 C C . SER A 1 91 ? -23.284 28.938 15.038 1.00 42.62 91 SER A C 1
ATOM 725 O O . SER A 1 91 ? -23.312 27.713 14.890 1.00 42.62 91 SER A O 1
ATOM 727 N N . PRO A 1 92 ? -24.228 29.570 15.759 1.00 53.25 92 PRO A N 1
ATOM 728 C CA . PRO A 1 92 ? -25.382 28.884 16.308 1.00 53.25 92 PRO A CA 1
ATOM 729 C C . PRO A 1 92 ? -26.425 28.750 15.198 1.00 53.25 92 PRO A C 1
ATOM 731 O O . PRO A 1 92 ? -27.318 29.580 15.045 1.00 53.25 92 PRO A O 1
ATOM 734 N N . ARG A 1 93 ? -26.319 27.705 14.376 1.00 50.22 93 ARG A N 1
ATOM 735 C CA . ARG A 1 93 ? -27.429 27.317 13.493 1.00 50.22 93 ARG A CA 1
ATOM 73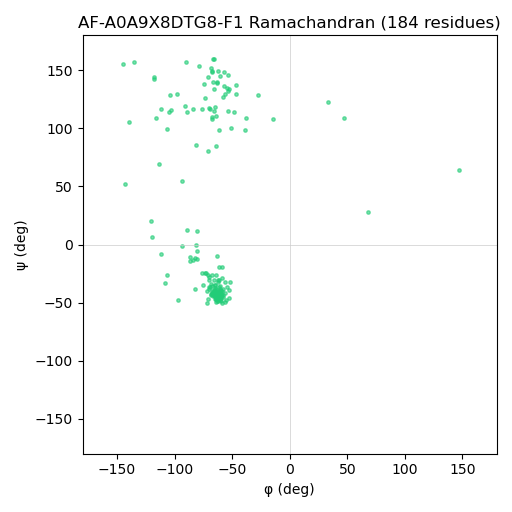6 C C . ARG A 1 93 ? -27.558 25.806 13.354 1.00 50.22 93 ARG A C 1
ATOM 738 O O . ARG A 1 93 ? -27.654 25.272 12.259 1.00 50.22 93 ARG A O 1
ATOM 745 N N . ALA A 1 94 ? -27.612 25.134 14.497 1.00 49.84 94 ALA A N 1
ATOM 746 C CA . ALA A 1 94 ? -28.168 23.794 14.631 1.00 49.84 94 ALA A CA 1
ATOM 747 C C . ALA A 1 94 ? -29.438 23.881 15.491 1.00 49.84 94 ALA A C 1
ATOM 749 O O . ALA A 1 94 ? -29.459 23.470 16.641 1.00 49.84 94 ALA A O 1
ATOM 750 N N . MET A 1 95 ? -30.491 24.492 14.949 1.00 55.06 95 MET A N 1
ATOM 751 C CA . MET A 1 95 ? -31.834 24.459 15.531 1.00 55.06 95 MET A CA 1
ATOM 752 C C . MET A 1 95 ? -32.828 24.307 14.380 1.00 55.06 95 MET A C 1
ATOM 754 O O . MET A 1 95 ? -33.031 25.254 13.618 1.00 55.06 95 MET A O 1
ATOM 758 N N . LYS A 1 96 ? -33.373 23.088 14.259 1.00 52.03 96 LYS A N 1
ATOM 759 C CA . LYS A 1 96 ? -34.660 22.655 13.666 1.00 52.03 96 LYS A CA 1
ATOM 760 C C . LYS A 1 96 ? -34.528 21.261 13.030 1.00 52.03 96 LYS A C 1
ATOM 762 O O . LYS A 1 96 ? -34.724 21.081 11.834 1.00 52.03 96 LYS A O 1
ATOM 767 N N . HIS A 1 97 ? -34.246 20.265 13.865 1.00 53.81 97 HIS A N 1
ATOM 768 C CA . HIS A 1 97 ? -34.827 18.936 13.680 1.00 53.81 97 HIS A CA 1
ATOM 769 C C . HIS A 1 97 ? -35.935 18.793 14.734 1.00 53.81 97 HIS A C 1
ATOM 771 O O . HIS A 1 97 ? -35.668 19.108 15.896 1.00 53.81 97 HIS A O 1
ATOM 777 N N . PRO A 1 98 ? -37.173 18.407 14.375 1.00 63.28 98 PRO A N 1
ATOM 778 C CA . PRO A 1 98 ? -38.151 18.019 15.383 1.00 63.28 98 PRO A CA 1
ATOM 779 C C . PRO A 1 98 ? -37.695 16.709 16.058 1.00 63.28 98 PRO A C 1
ATOM 781 O O . PRO A 1 98 ? -37.012 15.908 15.413 1.00 63.28 98 PRO A O 1
ATOM 784 N N . PRO A 1 99 ? -38.030 16.488 17.342 1.00 65.94 99 PRO A N 1
ATOM 785 C CA . PRO A 1 99 ? -37.662 15.262 18.046 1.00 65.94 99 PRO A CA 1
ATOM 786 C C . PRO A 1 99 ? -38.307 14.029 17.382 1.00 65.94 99 PRO A C 1
ATOM 788 O O . PRO A 1 99 ? -39.403 14.142 16.824 1.00 65.94 99 PRO A O 1
ATOM 791 N N . PRO A 1 100 ? -37.659 12.849 17.429 1.00 63.62 100 PRO A N 1
ATOM 792 C CA . PRO A 1 100 ? -38.272 11.611 16.961 1.00 63.62 100 PRO A CA 1
ATOM 793 C C . PRO A 1 100 ? -39.508 11.277 17.819 1.00 63.62 100 PRO A C 1
ATOM 795 O O . PRO A 1 100 ? -39.460 11.450 19.040 1.00 63.62 100 PRO A O 1
ATOM 798 N N . PRO A 1 101 ? -40.621 10.812 17.221 1.00 65.19 101 PRO A N 1
ATOM 799 C CA . PRO A 1 101 ? -41.797 10.411 17.984 1.00 65.19 101 PRO A CA 1
ATOM 800 C C . PRO A 1 101 ? -41.511 9.146 18.817 1.00 65.19 101 PRO A C 1
ATOM 802 O O . PRO A 1 101 ? -40.731 8.293 18.381 1.00 65.19 101 PRO A O 1
ATOM 805 N N . PRO A 1 102 ? -42.143 8.987 19.995 1.00 53.03 102 PRO A N 1
ATOM 806 C CA . PRO A 1 102 ? -42.011 7.778 20.795 1.00 53.03 102 PRO A CA 1
ATOM 807 C C . PRO A 1 102 ? -42.653 6.584 20.076 1.00 53.03 102 PRO A C 1
ATOM 809 O O . PRO A 1 102 ? -43.718 6.694 19.468 1.00 53.03 102 PRO A O 1
ATOM 812 N N . ILE A 1 103 ? -41.990 5.430 20.152 1.00 55.50 103 ILE A N 1
ATOM 813 C CA . ILE A 1 103 ? -42.462 4.163 19.590 1.00 55.50 103 ILE A CA 1
ATOM 814 C C . ILE A 1 103 ? -43.698 3.719 20.382 1.00 55.50 103 ILE A C 1
ATOM 816 O O . ILE A 1 103 ? -43.585 3.325 21.540 1.00 55.50 103 ILE A O 1
ATOM 820 N N . ALA A 1 104 ? -44.874 3.775 19.755 1.00 38.97 104 ALA A N 1
ATOM 821 C CA . ALA A 1 104 ? -46.128 3.281 20.313 1.00 38.97 104 ALA A CA 1
ATOM 822 C C . ALA A 1 104 ? -46.671 2.109 19.474 1.00 38.97 104 ALA A C 1
ATOM 824 O O . ALA A 1 104 ? -47.089 2.286 18.335 1.00 38.97 104 ALA A O 1
ATOM 825 N N . ILE A 1 105 ? -46.588 0.921 20.078 1.00 46.50 105 ILE A N 1
ATOM 826 C CA . ILE A 1 105 ? -47.508 -0.232 20.082 1.00 46.50 105 ILE A CA 1
ATOM 827 C C . ILE A 1 105 ? -48.329 -0.528 18.801 1.00 46.50 105 ILE A C 1
ATOM 829 O O . ILE A 1 105 ? -49.156 0.252 18.336 1.00 46.50 105 ILE A O 1
ATOM 833 N N . VAL A 1 106 ? -48.125 -1.762 18.326 1.00 46.31 106 VAL A N 1
ATOM 834 C CA . VAL A 1 106 ? -48.822 -2.554 17.294 1.00 46.31 106 VAL A CA 1
ATOM 835 C C . VAL A 1 106 ? -50.308 -2.202 17.098 1.00 46.31 106 VAL A C 1
ATOM 837 O O . VAL A 1 106 ? -51.103 -2.259 18.033 1.00 46.31 106 VAL A O 1
ATOM 840 N N . ARG A 1 107 ? -50.707 -1.950 15.842 1.00 47.03 107 ARG A N 1
ATOM 841 C CA . ARG A 1 107 ? -52.109 -1.968 15.379 1.00 47.03 107 ARG A CA 1
ATOM 842 C C . ARG A 1 107 ? -52.292 -3.055 14.307 1.00 47.03 107 ARG A C 1
ATOM 844 O O . ARG A 1 107 ? -51.361 -3.268 13.530 1.00 47.03 107 ARG A O 1
ATOM 851 N N . PRO A 1 108 ? -53.448 -3.746 14.256 1.00 47.94 108 PRO A N 1
ATOM 852 C CA . PRO A 1 108 ? -53.629 -4.913 13.404 1.00 47.94 108 PRO A CA 1
ATOM 853 C C . PRO A 1 108 ? -53.885 -4.534 11.942 1.00 47.94 108 PRO A C 1
ATOM 855 O O . PRO A 1 108 ? -54.387 -3.458 11.613 1.00 47.94 108 PRO A O 1
ATOM 858 N N . ILE A 1 109 ? -53.508 -5.468 11.076 1.00 43.22 109 ILE A N 1
ATOM 859 C CA . ILE A 1 109 ? -53.534 -5.393 9.618 1.00 43.22 109 ILE A CA 1
ATOM 860 C C . ILE A 1 109 ? -54.988 -5.393 9.128 1.00 43.22 109 ILE A C 1
ATOM 862 O O . ILE A 1 109 ? -55.690 -6.389 9.274 1.00 43.22 109 ILE A O 1
ATOM 866 N N . VAL A 1 110 ? -55.416 -4.301 8.490 1.00 45.81 110 VAL A N 1
ATOM 867 C CA . VAL A 1 110 ? -56.582 -4.305 7.596 1.00 45.81 110 VAL A CA 1
ATOM 868 C C . VAL A 1 110 ? -56.056 -4.257 6.166 1.00 45.81 110 VAL A C 1
ATOM 870 O O . VAL A 1 110 ? -55.417 -3.288 5.754 1.00 45.81 110 VAL A O 1
ATOM 873 N N . VAL A 1 111 ? -56.291 -5.342 5.430 1.00 50.03 111 VAL A N 1
ATOM 874 C CA . VAL A 1 111 ? -55.953 -5.498 4.013 1.00 50.03 111 VAL A CA 1
ATOM 875 C C . VAL A 1 111 ? -56.774 -4.488 3.208 1.00 50.03 111 VAL A C 1
ATOM 877 O O . VAL A 1 111 ? -57.990 -4.615 3.108 1.00 50.03 111 VAL A O 1
ATOM 880 N N . ARG A 1 112 ? -56.118 -3.468 2.645 1.00 48.31 112 ARG A N 1
ATOM 881 C CA . ARG A 1 112 ? -56.689 -2.620 1.590 1.00 48.31 112 ARG A CA 1
ATOM 882 C C . ARG A 1 112 ? -56.185 -3.110 0.237 1.00 48.31 112 ARG A C 1
ATOM 884 O O . ARG A 1 112 ? -54.985 -3.318 0.062 1.00 48.31 112 ARG A O 1
ATOM 891 N N . GLU A 1 113 ? -57.125 -3.308 -0.681 1.00 51.47 113 GLU A N 1
ATOM 892 C CA . GLU A 1 113 ? -56.907 -3.725 -2.066 1.00 51.47 113 GLU A CA 1
ATOM 893 C C . GLU A 1 113 ? -55.798 -2.926 -2.758 1.00 51.47 113 GLU A C 1
ATOM 895 O O . GLU A 1 113 ? -55.687 -1.703 -2.638 1.00 51.47 113 GLU A O 1
ATOM 900 N N . ARG A 1 114 ? -54.963 -3.656 -3.502 1.00 48.00 114 ARG A N 1
ATOM 901 C CA . ARG A 1 114 ? -53.865 -3.124 -4.308 1.00 48.00 114 ARG A CA 1
ATOM 902 C C . ARG A 1 114 ? -54.425 -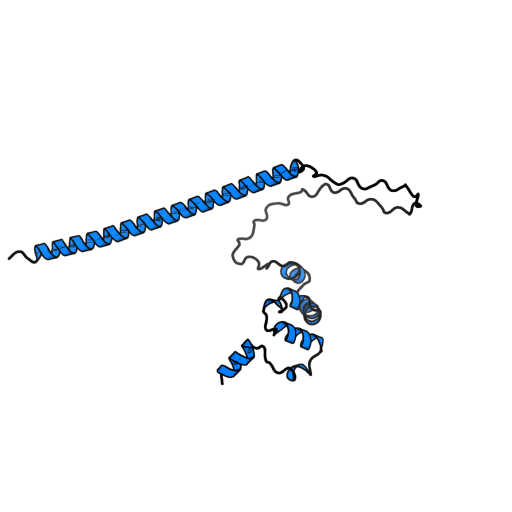2.307 -5.475 1.00 48.00 114 ARG A C 1
ATOM 904 O O . ARG A 1 114 ? -54.912 -2.878 -6.444 1.00 48.00 114 ARG A O 1
ATOM 911 N N . GLN A 1 115 ? -54.282 -0.984 -5.421 1.00 49.41 115 GLN A N 1
ATOM 912 C CA . GLN A 1 115 ? -54.320 -0.151 -6.626 1.00 49.41 115 GLN A CA 1
ATOM 913 C C . GLN A 1 115 ? -53.047 -0.376 -7.468 1.00 49.41 115 GLN A C 1
ATOM 915 O O . GLN A 1 115 ? -51.968 -0.570 -6.896 1.00 49.41 115 GLN A O 1
ATOM 920 N N . PRO A 1 116 ? -53.138 -0.353 -8.811 1.00 47.62 116 PRO A N 1
ATOM 921 C CA . PRO A 1 116 ? -51.984 -0.549 -9.683 1.00 47.62 116 PRO A CA 1
ATOM 922 C C . PRO A 1 116 ? -50.996 0.630 -9.593 1.00 47.62 116 PRO A C 1
ATOM 924 O O . PRO A 1 116 ? -51.396 1.760 -9.299 1.00 47.62 116 PRO A O 1
ATOM 927 N N . PRO A 1 117 ? -49.694 0.395 -9.841 1.00 46.59 117 PRO A N 1
ATOM 928 C CA . PRO A 1 117 ? -48.669 1.419 -9.705 1.00 46.59 117 PRO A CA 1
ATOM 929 C C . PRO A 1 117 ? -48.822 2.473 -10.805 1.00 46.59 117 PRO A C 1
ATOM 931 O O . PRO A 1 117 ? -48.665 2.186 -11.991 1.00 46.59 117 PRO A O 1
ATOM 934 N N . VAL A 1 118 ? -49.086 3.717 -10.407 1.00 50.91 118 VAL A N 1
ATOM 935 C CA . VAL A 1 118 ? -48.984 4.871 -11.303 1.00 50.91 118 VAL A CA 1
ATOM 936 C C . VAL A 1 118 ? -47.511 5.024 -11.683 1.00 50.91 118 VAL A C 1
ATOM 938 O O . VAL A 1 118 ? -46.658 5.276 -10.829 1.00 50.91 118 VAL A O 1
ATOM 941 N N . VAL A 1 119 ? -47.208 4.828 -12.966 1.00 52.47 119 VAL A N 1
ATOM 942 C CA . VAL A 1 119 ? -45.885 5.050 -13.555 1.00 52.47 119 VAL A CA 1
ATOM 943 C C . VAL A 1 119 ? -45.450 6.473 -13.208 1.00 52.47 119 VAL A C 1
ATOM 945 O O . VAL A 1 119 ? -46.090 7.447 -13.606 1.00 52.47 119 VAL A O 1
ATOM 948 N N . ARG A 1 120 ? -44.383 6.590 -12.411 1.00 50.84 120 ARG A N 1
ATOM 949 C CA . ARG A 1 120 ? -43.844 7.860 -11.919 1.00 50.84 120 ARG A CA 1
ATOM 950 C C . ARG A 1 120 ? -43.180 8.609 -13.074 1.00 50.84 120 ARG A C 1
ATOM 952 O O . ARG A 1 120 ? -41.965 8.558 -13.244 1.00 50.84 120 ARG A O 1
ATOM 959 N N . GLY A 1 121 ? -44.005 9.277 -13.875 1.00 47.78 121 GLY A N 1
ATOM 960 C CA . GLY A 1 121 ? -43.577 10.273 -14.845 1.00 47.78 121 GLY A CA 1
ATOM 961 C C . GLY A 1 121 ? -42.714 11.339 -14.170 1.00 47.78 121 GLY A C 1
ATOM 962 O O . GLY A 1 121 ? -42.894 11.659 -12.994 1.00 47.78 121 GLY A O 1
ATOM 963 N N . TYR A 1 122 ? -41.738 11.825 -14.927 1.00 49.06 122 TYR A N 1
ATOM 964 C CA . TYR A 1 122 ? -40.714 12.804 -14.577 1.00 49.06 122 TYR A CA 1
ATOM 965 C C . TYR A 1 122 ? -41.265 13.932 -13.692 1.00 49.06 122 TYR A C 1
ATOM 967 O O . TYR A 1 122 ? -41.873 14.885 -14.175 1.00 49.06 122 TYR A O 1
ATOM 975 N N . ALA A 1 123 ? -41.051 13.830 -12.379 1.00 60.94 123 ALA A N 1
ATOM 976 C CA . ALA A 1 123 ? -41.333 14.937 -11.480 1.00 60.94 123 ALA A CA 1
ATOM 977 C C . ALA A 1 123 ? -40.382 16.084 -11.844 1.00 60.94 123 ALA A C 1
ATOM 979 O O . ALA A 1 123 ? -39.160 15.916 -11.787 1.00 60.94 123 ALA A O 1
ATOM 980 N N . ALA A 1 124 ? -40.942 17.226 -12.251 1.00 61.16 124 ALA A N 1
ATOM 981 C CA . ALA A 1 124 ? -40.166 18.418 -12.561 1.00 61.16 124 ALA A CA 1
ATOM 982 C C . ALA A 1 124 ? -39.238 18.751 -11.375 1.00 61.16 124 ALA A C 1
ATOM 984 O O . ALA A 1 124 ? -39.685 18.704 -10.222 1.00 61.16 124 ALA A O 1
ATOM 985 N N . PRO A 1 125 ? -37.948 19.052 -11.621 1.00 61.47 125 PRO A N 1
ATOM 986 C CA . PRO A 1 125 ? -37.009 19.354 -10.552 1.00 61.47 125 PRO A CA 1
ATOM 987 C C . PRO A 1 125 ? -37.547 20.510 -9.707 1.00 61.47 125 PRO A C 1
ATOM 989 O O . PRO A 1 125 ? -37.948 21.552 -10.226 1.00 61.47 125 PRO A O 1
ATOM 992 N N . THR A 1 126 ? -37.569 20.309 -8.391 1.00 72.94 126 THR A N 1
ATOM 993 C CA . THR A 1 126 ? -3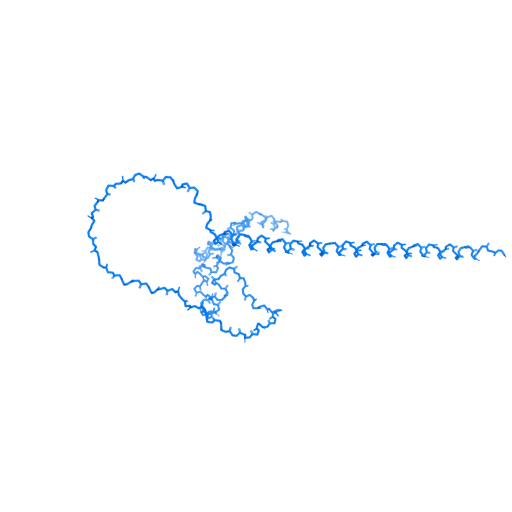8.046 21.310 -7.436 1.00 72.94 126 THR A CA 1
ATOM 994 C C . THR A 1 126 ? -37.248 22.609 -7.584 1.00 72.94 126 THR A C 1
ATOM 996 O O . THR A 1 126 ? -36.055 22.588 -7.897 1.00 72.94 126 THR A O 1
ATOM 999 N N . ALA A 1 127 ? -37.881 23.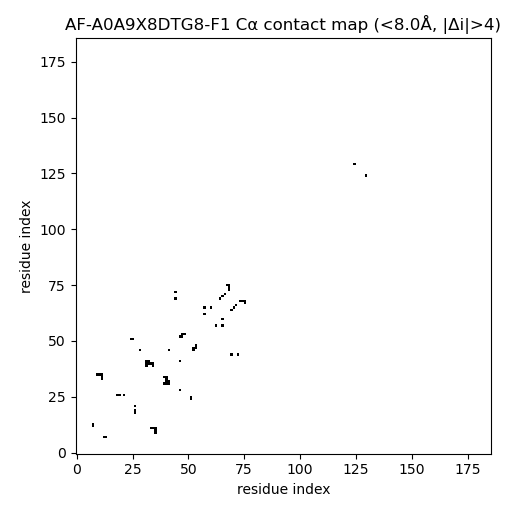761 -7.332 1.00 71.50 127 ALA A N 1
ATOM 1000 C CA . ALA A 1 127 ? -37.253 25.081 -7.488 1.00 71.50 127 ALA A CA 1
ATOM 1001 C C . ALA A 1 127 ? -35.901 25.206 -6.748 1.00 71.50 127 ALA A C 1
ATOM 1003 O O . ALA A 1 127 ? -34.973 25.845 -7.241 1.00 71.50 127 ALA A O 1
ATOM 1004 N N . ALA A 1 128 ? -35.750 24.513 -5.614 1.00 69.62 128 ALA A N 1
ATOM 1005 C CA . ALA A 1 128 ? -34.502 24.441 -4.857 1.00 69.62 128 ALA A CA 1
ATOM 1006 C C . ALA A 1 128 ? -33.370 23.686 -5.590 1.00 69.62 128 ALA A C 1
ATOM 1008 O O . ALA A 1 128 ? -32.206 24.076 -5.491 1.00 69.62 128 ALA A O 1
ATOM 1009 N N . MET A 1 129 ? -33.680 22.628 -6.353 1.00 71.50 129 MET A N 1
ATOM 1010 C CA . MET A 1 129 ? -32.683 21.926 -7.175 1.00 71.50 129 MET A CA 1
ATOM 1011 C C . MET A 1 129 ? -32.227 22.786 -8.356 1.00 71.50 129 MET A C 1
ATOM 1013 O O . MET A 1 129 ? -31.037 22.780 -8.671 1.00 71.50 129 MET A O 1
ATOM 1017 N N . LYS A 1 130 ? -33.133 23.572 -8.954 1.00 76.44 130 LYS A N 1
ATOM 1018 C CA . LYS A 1 130 ? -32.794 24.504 -10.040 1.00 76.44 130 LYS A CA 1
ATOM 1019 C C . LYS A 1 130 ? -31.840 25.603 -9.560 1.00 76.44 130 LYS A C 1
ATOM 1021 O O . LYS A 1 130 ? -30.758 25.739 -10.115 1.00 76.44 130 LYS A O 1
ATOM 1026 N N . GLN A 1 131 ? -32.154 26.262 -8.441 1.00 77.81 131 GLN A N 1
ATOM 1027 C CA . GLN A 1 131 ? -31.279 27.287 -7.849 1.00 77.81 131 GLN A CA 1
ATOM 1028 C C . GLN A 1 131 ? -29.879 26.754 -7.505 1.00 77.81 131 GLN A C 1
ATOM 1030 O O . GLN A 1 131 ? -28.876 27.440 -7.704 1.00 77.81 131 GLN A O 1
ATOM 1035 N N . ARG A 1 132 ? -29.785 25.511 -7.013 1.00 77.81 132 ARG A N 1
ATOM 1036 C CA . ARG A 1 132 ? -28.494 24.871 -6.722 1.00 77.81 132 ARG A CA 1
ATOM 1037 C C . ARG A 1 132 ? -27.713 24.537 -7.997 1.00 77.81 132 ARG A C 1
ATOM 1039 O O . ARG A 1 132 ? -26.488 24.658 -7.996 1.00 77.81 132 ARG A O 1
ATOM 1046 N N . GLY A 1 133 ? -28.406 24.135 -9.062 1.00 78.81 133 GLY A N 1
ATOM 1047 C CA . GLY A 1 133 ? -27.826 23.941 -10.391 1.00 78.81 133 GLY A CA 1
ATOM 1048 C C . GLY A 1 133 ? -27.263 25.243 -10.961 1.00 78.81 133 GLY A C 1
ATOM 1049 O O . GLY A 1 133 ? -26.093 25.285 -11.339 1.00 78.81 133 GLY A O 1
ATOM 1050 N N . ASP A 1 134 ? -28.049 26.316 -10.910 1.00 79.81 134 ASP A N 1
ATOM 1051 C CA . ASP A 1 134 ? -27.677 27.636 -11.429 1.00 79.81 134 ASP A CA 1
ATOM 1052 C C . ASP A 1 134 ? -26.477 28.227 -10.664 1.00 79.81 134 ASP A C 1
ATOM 1054 O O . ASP A 1 134 ? -25.520 28.719 -11.265 1.00 79.81 134 ASP A O 1
ATOM 1058 N N . ALA A 1 135 ? -26.446 28.084 -9.333 1.00 81.81 135 ALA A N 1
ATOM 1059 C CA . ALA A 1 135 ? -25.315 28.525 -8.511 1.00 81.81 135 ALA A CA 1
ATOM 1060 C C . ALA A 1 135 ? -24.018 27.743 -8.805 1.00 81.81 135 ALA A C 1
ATOM 1062 O O . ALA A 1 135 ? -22.922 28.314 -8.812 1.00 81.81 135 ALA A O 1
ATOM 1063 N N . MET A 1 136 ? -24.122 26.435 -9.064 1.00 80.75 136 MET A N 1
ATOM 1064 C CA . MET A 1 136 ? -22.975 25.607 -9.456 1.00 80.75 136 MET A CA 1
ATOM 1065 C C . MET A 1 136 ? -22.480 25.953 -10.865 1.00 80.75 136 MET A C 1
ATOM 1067 O O . MET A 1 136 ? -21.265 25.992 -11.081 1.00 80.75 136 MET A O 1
ATOM 1071 N N . ALA A 1 137 ? -23.388 26.251 -11.797 1.00 85.31 137 ALA A N 1
ATOM 1072 C CA . ALA A 1 137 ? -23.051 26.697 -13.146 1.00 85.31 137 ALA A CA 1
ATOM 1073 C C . ALA A 1 137 ? -22.303 28.041 -13.121 1.00 85.31 137 ALA A C 1
ATOM 1075 O O . ALA A 1 137 ? -21.199 28.126 -13.661 1.00 85.31 137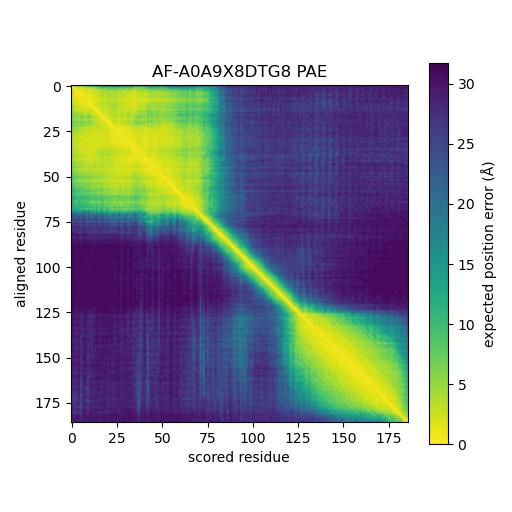 ALA A O 1
ATOM 1076 N N . ALA A 1 138 ? -22.813 29.031 -12.381 1.00 88.62 138 ALA A N 1
ATOM 1077 C CA . ALA A 1 138 ? -22.164 30.335 -12.223 1.00 88.62 138 ALA A CA 1
ATOM 1078 C C . ALA A 1 138 ? -20.764 30.222 -11.586 1.00 88.62 138 ALA A C 1
ATOM 1080 O O . ALA A 1 138 ? -19.813 30.902 -11.983 1.00 88.62 138 ALA A O 1
ATOM 1081 N N . LYS A 1 139 ? -20.592 29.317 -10.611 1.00 88.50 139 LYS A N 1
ATOM 1082 C CA . LYS A 1 139 ? -19.279 29.060 -10.001 1.00 88.50 139 LYS A CA 1
ATOM 1083 C C . LYS A 1 139 ? -18.305 28.415 -10.990 1.00 88.50 139 LYS A C 1
ATOM 1085 O O . LYS A 1 139 ? -17.135 28.799 -11.017 1.00 88.50 139 LYS A O 1
ATOM 1090 N N . LYS A 1 140 ? -18.768 27.453 -11.796 1.00 90.00 140 LYS A N 1
ATOM 1091 C CA . LYS A 1 140 ? -17.955 26.793 -12.829 1.00 90.00 140 LYS A CA 1
ATOM 1092 C C . LYS A 1 140 ? -17.483 27.798 -13.879 1.00 90.00 140 LYS A C 1
ATOM 1094 O O . LYS A 1 140 ? -16.297 27.811 -14.203 1.00 90.00 140 LYS A O 1
ATOM 1099 N N . GLU A 1 141 ? -18.377 28.665 -14.339 1.00 90.44 141 GLU A N 1
ATOM 1100 C CA . GLU A 1 141 ? -18.070 29.714 -15.312 1.00 90.44 141 GLU A CA 1
ATOM 1101 C C . GLU A 1 141 ? -17.016 30.692 -14.778 1.00 90.44 141 GLU A C 1
ATOM 1103 O O . GLU A 1 141 ? -16.000 30.937 -15.430 1.00 90.44 141 GLU A O 1
ATOM 1108 N N . ARG A 1 142 ? -17.174 31.162 -13.534 1.00 88.56 142 ARG A N 1
ATOM 1109 C CA . ARG A 1 142 ? -16.203 32.065 -12.901 1.00 88.56 142 ARG A CA 1
ATOM 1110 C C . ARG A 1 142 ? -14.810 31.443 -12.769 1.00 88.56 142 ARG A C 1
ATOM 1112 O O . ARG A 1 142 ? -13.806 32.125 -12.975 1.00 88.56 142 ARG A O 1
ATOM 1119 N N . VAL A 1 143 ? -14.731 30.155 -12.429 1.00 91.81 143 VAL A N 1
ATOM 1120 C CA . VAL A 1 143 ? -13.452 29.429 -12.357 1.00 91.81 143 VAL A CA 1
ATOM 1121 C C . VAL A 1 143 ? -12.839 29.276 -13.750 1.00 91.81 143 VAL A C 1
ATOM 1123 O O . VAL A 1 143 ? -11.643 29.509 -13.917 1.00 91.81 143 VAL A O 1
ATOM 1126 N N . GLN A 1 144 ? -13.646 28.943 -14.757 1.00 90.94 144 GLN A N 1
ATOM 1127 C CA . GLN A 1 144 ? -13.183 28.791 -16.134 1.00 90.94 144 GLN A CA 1
ATOM 1128 C C . GLN A 1 144 ? -12.647 30.110 -16.710 1.00 90.94 144 GLN A C 1
ATOM 1130 O O . GLN A 1 144 ? -11.574 30.109 -17.313 1.00 90.94 144 GLN A O 1
ATOM 1135 N N . ALA A 1 145 ? -13.317 31.235 -16.447 1.00 92.81 145 ALA A N 1
ATOM 1136 C CA . ALA A 1 145 ? -12.859 32.565 -16.849 1.00 92.81 145 ALA A CA 1
ATOM 1137 C C . ALA A 1 145 ? -11.518 32.944 -16.196 1.00 92.81 145 ALA A C 1
ATOM 1139 O O . ALA A 1 145 ? -10.628 33.491 -16.848 1.00 92.81 145 ALA A O 1
ATOM 1140 N N . LEU A 1 146 ? -11.326 32.602 -14.918 1.00 92.81 146 LEU A N 1
ATOM 1141 C CA . LEU A 1 146 ? -10.074 32.867 -14.206 1.00 92.81 146 LEU A CA 1
ATOM 1142 C C . LEU A 1 146 ? -8.913 32.037 -14.774 1.00 92.81 146 LEU A C 1
ATOM 1144 O O . LEU A 1 146 ? -7.812 32.557 -14.958 1.00 92.81 146 LEU A O 1
ATOM 1148 N N . VAL A 1 147 ? -9.165 30.766 -15.101 1.00 92.94 147 VAL A N 1
ATOM 1149 C CA . VAL A 1 147 ? -8.177 29.891 -15.751 1.00 92.94 147 VAL A CA 1
ATOM 1150 C C . VAL A 1 147 ? -7.842 30.387 -17.161 1.00 92.94 147 VAL A C 1
ATOM 1152 O O . VAL A 1 147 ? -6.666 30.402 -17.526 1.00 92.94 147 VAL A O 1
ATOM 1155 N N . ALA A 1 148 ? -8.833 30.834 -17.938 1.00 92.12 148 ALA A N 1
ATOM 1156 C CA . ALA A 1 148 ? -8.611 31.413 -19.263 1.00 92.12 148 ALA A CA 1
ATOM 1157 C C . ALA A 1 148 ? -7.728 32.670 -19.187 1.00 92.12 148 ALA A C 1
ATOM 1159 O O . ALA A 1 148 ? -6.699 32.736 -19.858 1.00 92.12 148 ALA A O 1
ATOM 1160 N N . LYS A 1 149 ? -8.038 33.593 -18.268 1.00 94.12 149 LYS A N 1
ATOM 1161 C CA . LYS A 1 149 ? -7.247 34.812 -18.049 1.00 94.12 149 LYS A CA 1
ATOM 1162 C C . LYS A 1 149 ? -5.800 34.512 -17.645 1.00 94.12 149 LYS A C 1
ATOM 1164 O O . LYS A 1 149 ? -4.878 35.163 -18.128 1.00 94.12 149 LYS A O 1
ATOM 1169 N N . GLN A 1 150 ? -5.565 33.512 -16.790 1.00 91.25 150 GLN A N 1
ATOM 1170 C CA . GLN A 1 150 ? -4.197 33.104 -16.442 1.00 91.25 150 GLN A CA 1
ATOM 1171 C C . GLN A 1 150 ? -3.429 32.539 -17.644 1.00 91.25 150 GLN A C 1
ATOM 1173 O O . GLN A 1 150 ? -2.242 32.828 -17.802 1.00 91.25 150 GLN A O 1
ATOM 1178 N N . ARG A 1 151 ? -4.095 31.760 -18.504 1.00 91.25 151 ARG A N 1
ATOM 1179 C CA . ARG A 1 151 ? -3.482 31.215 -19.724 1.00 91.25 151 ARG A CA 1
ATOM 1180 C C . ARG A 1 151 ? -3.111 32.320 -20.709 1.00 91.25 151 ARG A C 1
ATOM 1182 O O . ARG A 1 151 ? -1.997 32.303 -21.221 1.00 91.25 151 ARG A O 1
ATOM 1189 N N . GLU A 1 152 ? -3.988 33.296 -20.925 1.00 92.19 152 GLU A N 1
ATOM 1190 C CA . GLU A 1 152 ? -3.704 34.448 -21.793 1.00 92.19 152 GLU A CA 1
ATOM 1191 C C . GLU A 1 152 ? -2.501 35.252 -21.294 1.00 92.19 152 GLU A C 1
ATOM 1193 O O . GLU A 1 152 ? -1.581 35.530 -22.064 1.00 92.19 152 GLU A O 1
ATOM 1198 N N . LEU A 1 153 ? -2.443 35.546 -19.992 1.00 93.44 153 LEU A N 1
ATOM 1199 C CA . LEU A 1 153 ? -1.300 36.239 -19.392 1.00 93.44 153 LEU A CA 1
ATOM 1200 C C . LEU A 1 153 ? 0.008 35.450 -19.558 1.00 93.44 153 LEU A C 1
ATOM 1202 O O . LEU A 1 153 ? 1.049 36.038 -19.859 1.00 93.44 153 LEU A O 1
ATOM 1206 N N . ALA A 1 154 ? -0.033 34.123 -19.409 1.00 90.62 154 ALA A N 1
ATOM 1207 C CA . ALA A 1 154 ? 1.132 33.269 -19.629 1.00 90.62 154 ALA A CA 1
ATOM 1208 C C . ALA A 1 154 ? 1.595 33.283 -21.097 1.00 90.62 154 ALA A C 1
ATOM 1210 O O . ALA A 1 154 ? 2.797 33.371 -21.359 1.00 90.62 154 ALA A O 1
ATOM 1211 N N . VAL A 1 155 ? 0.660 33.258 -22.054 1.00 95.25 155 VAL A N 1
ATOM 1212 C CA . VAL A 1 155 ? 0.968 33.349 -23.492 1.00 95.25 155 VAL A CA 1
ATOM 1213 C C . VAL A 1 155 ? 1.586 34.704 -23.830 1.00 95.25 155 VAL A C 1
ATOM 1215 O O . VAL A 1 155 ? 2.635 34.746 -24.475 1.00 95.25 155 VAL A O 1
ATOM 1218 N N . ILE A 1 156 ? 1.002 35.804 -23.347 1.00 94.19 156 ILE A N 1
ATOM 1219 C CA . ILE A 1 156 ? 1.526 37.161 -23.564 1.00 94.19 156 ILE A CA 1
ATOM 1220 C C . ILE A 1 156 ? 2.955 37.275 -23.023 1.00 94.19 156 ILE A C 1
ATOM 1222 O O . ILE A 1 156 ? 3.841 37.766 -23.726 1.00 94.19 156 ILE A O 1
ATOM 1226 N N . ARG A 1 157 ? 3.209 36.761 -21.814 1.00 93.25 157 ARG A N 1
ATOM 1227 C CA . ARG A 1 157 ? 4.545 36.768 -21.204 1.00 93.25 157 ARG A CA 1
ATOM 1228 C C . ARG A 1 157 ? 5.568 36.012 -22.055 1.00 93.25 157 ARG A C 1
ATOM 1230 O O . ARG A 1 157 ? 6.663 36.519 -22.288 1.00 93.25 157 ARG A O 1
ATOM 1237 N N . LEU A 1 158 ? 5.200 34.838 -22.567 1.00 92.88 158 LEU A N 1
ATOM 1238 C CA . LEU A 1 158 ? 6.073 34.011 -23.406 1.00 92.88 158 LEU A CA 1
ATOM 1239 C C . LEU A 1 158 ? 6.379 34.699 -24.750 1.00 92.88 158 LEU A C 1
ATOM 1241 O O . LEU A 1 158 ? 7.514 34.667 -25.230 1.00 92.88 158 LEU A O 1
ATOM 1245 N N . VAL A 1 159 ? 5.393 35.375 -25.348 1.00 94.75 159 VAL A N 1
ATOM 1246 C CA . VAL A 1 159 ? 5.583 36.162 -26.578 1.00 94.75 159 VAL A CA 1
ATOM 1247 C C . VAL A 1 159 ? 6.516 37.350 -26.338 1.00 94.75 159 VAL A C 1
ATOM 1249 O O . VAL A 1 159 ? 7.431 37.572 -27.135 1.00 94.75 159 VAL A O 1
ATOM 1252 N N . GLN A 1 160 ? 6.341 38.082 -25.235 1.00 91.38 160 GLN A N 1
ATOM 1253 C CA . GLN A 1 160 ? 7.227 39.190 -24.869 1.00 91.38 160 GLN A CA 1
ATOM 1254 C C . GLN A 1 160 ? 8.667 38.714 -24.645 1.00 91.38 160 GLN A C 1
ATOM 1256 O O . GLN A 1 160 ? 9.601 39.324 -25.166 1.00 91.38 160 GLN A O 1
ATOM 1261 N N . GLU A 1 161 ? 8.854 37.588 -23.955 1.00 91.94 161 GLU A N 1
ATOM 1262 C CA . GLU A 1 161 ? 10.173 36.994 -23.729 1.00 91.94 161 GLU A CA 1
ATOM 1263 C C . GLU A 1 161 ? 10.843 36.565 -25.043 1.00 91.94 161 GLU A C 1
ATOM 1265 O O . GLU A 1 161 ? 12.009 36.890 -25.291 1.00 91.94 161 GLU A O 1
ATOM 1270 N N . LYS A 1 162 ? 10.102 35.899 -25.942 1.00 91.88 162 LYS A N 1
ATOM 1271 C CA . LYS A 1 162 ? 10.604 35.541 -27.279 1.00 91.88 162 LYS A CA 1
ATOM 1272 C C . LYS A 1 162 ? 11.007 36.777 -28.080 1.00 91.88 162 LYS A C 1
ATOM 1274 O O . LYS A 1 162 ? 12.080 36.770 -28.687 1.00 91.88 162 LYS A O 1
ATOM 1279 N N . LYS A 1 163 ? 10.187 37.833 -28.061 1.00 92.94 163 LYS A N 1
ATOM 1280 C CA . LYS A 1 163 ? 10.471 39.099 -28.753 1.00 92.94 163 LYS A CA 1
ATOM 1281 C C . LYS A 1 163 ? 11.726 39.770 -28.189 1.00 92.94 163 LYS A C 1
ATOM 1283 O O . LYS A 1 163 ? 12.599 40.157 -28.961 1.00 92.94 163 LYS A O 1
ATOM 1288 N N . ALA A 1 164 ? 11.873 39.822 -26.865 1.00 92.94 164 ALA A N 1
ATOM 1289 C CA . ALA A 1 164 ? 13.066 40.357 -26.208 1.00 92.94 164 ALA A CA 1
ATOM 1290 C C . ALA A 1 164 ? 14.328 39.547 -26.550 1.00 92.94 164 ALA A C 1
ATOM 1292 O O . ALA A 1 164 ? 15.385 40.119 -26.822 1.00 92.94 164 ALA A O 1
ATOM 1293 N N . ARG A 1 165 ? 14.226 38.212 -26.603 1.00 90.19 165 ARG A N 1
ATOM 1294 C CA . ARG A 1 165 ? 15.343 37.336 -26.987 1.00 90.19 165 ARG A CA 1
ATOM 1295 C C . ARG A 1 165 ? 15.784 37.563 -28.432 1.00 90.19 165 ARG A C 1
ATOM 1297 O O . ARG A 1 165 ? 16.983 37.571 -28.700 1.00 90.19 165 ARG A O 1
ATOM 1304 N N . LEU A 1 166 ? 14.836 37.738 -29.352 1.00 91.75 166 LEU A N 1
ATOM 1305 C CA . LEU A 1 166 ? 15.138 38.051 -30.751 1.00 91.75 166 LEU A CA 1
ATOM 1306 C C . LEU A 1 166 ? 15.781 39.434 -30.888 1.00 91.75 166 LEU A C 1
ATOM 1308 O O . LEU A 1 166 ? 16.798 39.543 -31.562 1.00 91.75 166 LEU A O 1
ATOM 1312 N N . ALA A 1 167 ? 15.274 40.446 -30.179 1.00 93.38 167 ALA A N 1
ATOM 1313 C CA . ALA A 1 167 ? 15.872 41.782 -30.169 1.00 93.38 167 ALA A CA 1
ATOM 1314 C C . ALA A 1 167 ? 17.325 41.765 -29.657 1.00 93.38 167 ALA A C 1
ATOM 1316 O O . ALA A 1 167 ? 18.200 42.366 -30.273 1.00 93.38 167 ALA A O 1
ATOM 1317 N N . ARG A 1 168 ? 17.614 41.007 -28.586 1.00 89.25 168 ARG A N 1
ATOM 1318 C CA . ARG A 1 168 ? 18.991 40.822 -28.088 1.00 89.25 168 ARG A CA 1
ATOM 1319 C C . ARG A 1 168 ? 19.903 40.144 -29.112 1.00 89.25 168 ARG A C 1
ATOM 1321 O O . ARG A 1 168 ? 21.044 40.561 -29.270 1.00 89.25 168 ARG A O 1
ATOM 1328 N N . LYS A 1 169 ? 19.410 39.113 -29.808 1.00 90.88 169 LYS A N 1
ATOM 1329 C CA . LYS A 1 169 ? 20.168 38.448 -30.880 1.00 90.88 169 LYS A CA 1
ATOM 1330 C C . LYS A 1 169 ? 20.445 39.390 -32.051 1.00 90.88 169 LYS A C 1
ATOM 1332 O O . LYS A 1 169 ? 21.553 39.373 -32.570 1.00 90.88 169 LYS A O 1
ATOM 1337 N N . GLN A 1 170 ? 19.464 40.203 -32.439 1.00 90.31 170 GLN A N 1
ATOM 1338 C CA . GLN A 1 170 ? 19.611 41.165 -33.528 1.00 90.31 170 GLN A CA 1
ATOM 1339 C C . GLN A 1 170 ? 20.649 42.241 -33.182 1.00 90.31 170 GLN A C 1
ATOM 1341 O O . GLN A 1 170 ? 21.582 42.441 -33.949 1.00 90.31 170 GLN A O 1
ATOM 1346 N N . ALA A 1 171 ? 20.578 42.820 -31.979 1.00 89.81 171 ALA A N 1
ATOM 1347 C CA . ALA A 1 171 ? 21.553 43.807 -31.513 1.00 89.81 171 ALA A CA 1
ATOM 1348 C C . ALA A 1 171 ? 22.992 43.257 -31.455 1.00 89.81 171 ALA A C 1
ATOM 1350 O O . ALA A 1 171 ? 23.943 43.970 -31.756 1.00 89.81 171 ALA A O 1
ATOM 1351 N N . GLU A 1 172 ? 23.168 41.982 -31.094 1.00 87.12 172 GLU A N 1
ATOM 1352 C CA . GLU A 1 172 ? 24.482 41.323 -31.120 1.00 87.12 172 GLU A CA 1
ATOM 1353 C C . GLU A 1 172 ? 25.013 41.147 -32.551 1.00 87.12 172 GLU A C 1
ATOM 1355 O O . GLU A 1 172 ? 26.202 41.344 -32.801 1.00 87.12 172 GLU A O 1
ATOM 1360 N N . VAL A 1 173 ? 24.145 40.796 -33.503 1.00 88.06 173 VAL A N 1
ATOM 1361 C CA . VAL A 1 173 ? 24.517 40.701 -34.922 1.00 88.06 173 VAL A CA 1
ATOM 1362 C C . VAL A 1 173 ? 24.901 42.071 -35.472 1.00 88.06 173 VAL A C 1
ATOM 1364 O O . VAL A 1 173 ? 25.915 42.177 -36.158 1.00 88.06 173 VAL A O 1
ATOM 1367 N N . ASP A 1 174 ? 24.132 43.108 -35.153 1.00 86.94 174 ASP A N 1
ATOM 1368 C CA . ASP A 1 174 ? 24.391 44.465 -35.633 1.00 86.94 174 ASP A CA 1
ATOM 1369 C C . ASP A 1 174 ? 25.690 45.022 -35.031 1.00 86.94 174 ASP A C 1
ATOM 1371 O O . ASP A 1 174 ? 26.544 45.495 -35.778 1.00 86.94 174 ASP A O 1
ATOM 1375 N N . ARG A 1 175 ? 25.948 44.792 -33.734 1.00 86.12 175 ARG A N 1
ATOM 1376 C CA . ARG A 1 175 ? 27.243 45.105 -33.100 1.00 86.12 175 ARG A CA 1
ATOM 1377 C C . ARG A 1 175 ? 28.413 44.390 -33.784 1.00 86.12 175 ARG A C 1
ATOM 1379 O O . ARG A 1 175 ? 29.454 44.991 -34.028 1.00 86.12 175 ARG A O 1
ATOM 1386 N N . ARG A 1 176 ? 28.267 43.103 -34.121 1.00 83.44 176 ARG A N 1
ATOM 1387 C CA . ARG A 1 176 ? 29.311 42.349 -34.846 1.00 83.44 176 ARG A CA 1
ATOM 1388 C C . ARG A 1 176 ? 29.552 42.891 -36.254 1.00 83.44 176 ARG A C 1
ATOM 1390 O O . ARG A 1 176 ? 30.689 42.850 -36.721 1.00 83.44 176 ARG A O 1
ATOM 1397 N N . LYS A 1 177 ? 28.509 43.377 -36.933 1.00 82.75 177 LYS A N 1
ATOM 1398 C CA . LYS A 1 177 ? 28.639 44.036 -38.240 1.00 82.75 177 LYS A CA 1
ATOM 1399 C C . LYS A 1 177 ? 29.359 45.376 -38.120 1.00 82.75 177 LYS A C 1
ATOM 1401 O O . LYS A 1 177 ? 30.250 45.620 -38.922 1.00 82.75 177 LYS A O 1
ATOM 1406 N N . GLU A 1 178 ? 29.034 46.192 -37.117 1.00 79.31 178 GLU A N 1
ATOM 1407 C CA . GLU A 1 178 ? 29.723 47.463 -36.848 1.00 79.31 178 GLU A CA 1
ATOM 1408 C C . GLU A 1 178 ? 31.216 47.247 -36.578 1.00 79.31 178 GLU A C 1
ATOM 1410 O O . GLU A 1 178 ? 32.051 47.860 -37.235 1.00 79.31 178 GLU A O 1
ATOM 1415 N N . VAL A 1 179 ? 31.572 46.302 -35.700 1.00 77.31 179 VAL A N 1
ATOM 1416 C CA . VAL A 1 179 ? 32.982 45.968 -35.422 1.00 77.31 179 VAL A CA 1
ATOM 1417 C C . VAL A 1 179 ? 33.711 45.511 -36.692 1.00 77.31 179 VAL A C 1
ATOM 1419 O O . VAL A 1 179 ? 34.849 45.911 -36.919 1.00 77.31 179 VAL A O 1
ATOM 1422 N N . ARG A 1 180 ? 33.051 44.721 -37.553 1.00 71.50 180 ARG A N 1
ATOM 1423 C CA . A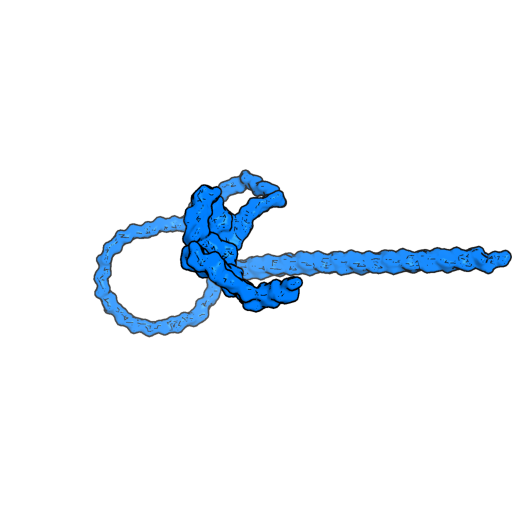RG A 1 180 ? 33.620 44.257 -38.830 1.00 71.50 180 ARG A CA 1
ATOM 1424 C C . ARG A 1 180 ? 33.762 45.381 -39.871 1.00 71.50 180 ARG A C 1
ATOM 1426 O O . ARG A 1 180 ? 34.666 45.316 -40.696 1.00 71.50 180 ARG A O 1
ATOM 1433 N N . LEU A 1 181 ? 32.888 46.388 -39.848 1.00 67.38 181 LEU A N 1
ATOM 1434 C CA . LEU A 1 181 ? 32.976 47.577 -40.705 1.00 67.38 181 LEU A CA 1
ATOM 1435 C C . LEU A 1 181 ? 34.123 48.500 -40.267 1.00 67.38 181 LEU A C 1
ATOM 1437 O O . LEU A 1 181 ? 34.852 48.998 -41.118 1.00 67.38 181 LEU A O 1
ATOM 1441 N N . PHE A 1 182 ? 34.334 48.670 -38.958 1.00 60.94 182 PHE A N 1
ATOM 1442 C CA . PHE A 1 182 ? 35.438 49.473 -38.415 1.00 60.94 182 PHE A CA 1
ATOM 1443 C C . PHE A 1 182 ? 36.814 48.798 -38.531 1.00 60.94 182 PHE A C 1
ATOM 1445 O O . PHE A 1 182 ? 37.821 49.493 -38.597 1.00 60.94 182 PHE A O 1
ATOM 1452 N N . SER A 1 183 ? 36.884 47.465 -38.605 1.00 60.34 183 SER A N 1
ATOM 1453 C CA . SER A 1 183 ? 38.145 46.731 -38.802 1.00 60.34 183 SER A CA 1
ATOM 1454 C C . SER A 1 183 ? 38.627 46.661 -40.259 1.00 60.34 183 SER A C 1
ATOM 1456 O O . SER A 1 183 ? 39.639 46.021 -40.517 1.00 60.34 183 SER A O 1
ATOM 1458 N N . ASN A 1 184 ? 37.886 47.239 -41.213 1.00 57.72 184 ASN A N 1
ATOM 1459 C CA . ASN A 1 184 ? 38.156 47.131 -42.654 1.00 57.72 184 ASN A CA 1
ATOM 1460 C C . ASN A 1 184 ? 38.394 48.494 -43.333 1.00 57.72 184 ASN A C 1
ATOM 1462 O O . ASN A 1 184 ? 38.242 48.610 -44.549 1.00 57.72 184 ASN A O 1
ATOM 1466 N N . VAL A 1 185 ? 38.739 49.523 -42.553 1.00 57.47 185 VAL A N 1
ATOM 1467 C CA . VAL A 1 185 ? 39.214 50.814 -43.069 1.00 57.47 185 VAL A CA 1
ATOM 1468 C C . VAL A 1 185 ? 40.750 50.734 -43.159 1.00 57.47 185 VAL A C 1
ATOM 1470 O O . VAL A 1 185 ? 41.361 50.442 -42.130 1.00 57.47 185 VAL A O 1
ATOM 1473 N N . PRO A 1 186 ? 41.350 50.886 -44.358 1.00 56.66 186 PRO A N 1
ATOM 1474 C CA . PRO A 1 186 ? 42.795 50.763 -44.580 1.00 56.66 186 PRO A CA 1
ATOM 1475 C C . PRO A 1 186 ? 43.616 51.875 -43.922 1.00 56.66 186 PRO A C 1
ATOM 1477 O O . PRO A 1 186 ? 43.080 52.996 -43.758 1.00 56.66 186 PRO A O 1
#

Nearest PDB structures (foldseek):
  4apc-assembly1_A  TM=8.810E-01  e=9.624E-04  Homo sapiens
  4b9d-assembly1_A  TM=8.790E-01  e=1.958E-03  Homo sapiens
  8d6d-assembly2_B  TM=7.570E-01  e=1.005E-01  Homo sapiens

pLDDT: mean 77.7, std 17.83, range [38.97, 96.88]

InterPro domains:
  IPR011009 Protein kinase-like domain superfamily [SSF56112] (3-93)
  IPR051131 NEK Ser/Thr protein kinase family, NIMA subfamily [PTHR44899] (1-171)

Foldseek 3Di:
DVVVVVVCLQVLPDDLPVCPPPDPLVSVLVSQCSDNDPVSHDDPLRVCPPCVNVVVVPVVDPPVCCCQANVDPDHPPVPPPDDPPPPPDDDPDPDDDDDDDDDDDDDDDDDDDDDDDDDPPDDDDPPVVVVVVVVVVVVVVVVVVVVVVVVVVVVVVVVVVVVVVVVVVVVVVVVVVVVVVVVPDD

Organism: Aphanomyces astaci (NCBI:txid112090)

Sequence (186 aa):
NQKQLFQNIAYGAFDTTRLDHCTMRLKQLVIAMLAKTPRDRPSINGILKTPLVRDRIQTFLSAQEMQDELGHTVLHGQHLFRKPPSKAATSPRAMKHPPPPPIAIVRPIVVRERQPPVVRGYAAPTAAMKQRGDAMAAKKERVQALVAKQRELAVIRLVQEKKARLARKQAEVDRRKEVRLFSNVP

Secondary structure (DSSP, 8-state):
-HHHHHHHHHHT----GGGTTS-HHHHHHHHHHT-SSGGGSPPHHHHHTSHHHHHHHTTTS-HHHHHHHHSSSS-----TTSPPPP-----------PPPPP------------PPP-----PPPPHHHHHHHHHHHHHHHHHHHHHHHHHHHHHHHHHHHHHHHHHHHHHHHHHHHHHHHHTT--